Protein AF-A0A8H3AZ10-F1 (afdb_monomer_lite)

pLDDT: mean 76.5, std 19.61, range [36.25, 98.0]

Structure (mmCIF, N/CA/C/O backbone):
data_AF-A0A8H3AZ10-F1
#
_entry.id   AF-A0A8H3AZ10-F1
#
loop_
_atom_site.group_PDB
_atom_site.id
_atom_site.type_symbol
_atom_site.label_atom_id
_atom_site.label_alt_id
_atom_site.label_comp_id
_atom_site.label_asym_id
_atom_site.label_entity_id
_atom_site.label_seq_id
_atom_site.pdbx_PDB_ins_code
_atom_site.Cartn_x
_atom_site.Cartn_y
_atom_site.Cartn_z
_atom_site.occupancy
_atom_site.B_iso_or_equiv
_atom_site.auth_seq_id
_atom_site.auth_comp_id
_atom_site.auth_asym_id
_atom_site.auth_atom_id
_atom_site.pdbx_PDB_model_num
ATOM 1 N N . THR A 1 1 ? -36.756 38.459 10.235 1.00 42.34 1 THR A N 1
ATOM 2 C CA . THR A 1 1 ? -35.813 38.589 9.103 1.00 42.34 1 THR A CA 1
ATOM 3 C C . THR A 1 1 ? -34.440 38.232 9.621 1.00 42.34 1 THR A C 1
ATOM 5 O O . THR A 1 1 ? -33.728 39.084 10.129 1.00 42.34 1 THR A O 1
ATOM 8 N N . GLU A 1 2 ? -34.132 36.938 9.627 1.00 36.25 2 GLU A N 1
ATOM 9 C CA . GLU A 1 2 ? -32.970 36.382 10.326 1.00 36.25 2 GLU A CA 1
ATOM 10 C C . GLU A 1 2 ? -31.919 35.953 9.296 1.00 36.25 2 GLU A C 1
ATOM 12 O O . GLU A 1 2 ? -32.150 35.073 8.466 1.00 36.25 2 GLU A O 1
ATOM 17 N N . THR A 1 3 ? -30.781 36.640 9.301 1.00 44.66 3 THR A N 1
ATOM 18 C CA . THR A 1 3 ? -29.606 36.357 8.475 1.00 44.66 3 THR A CA 1
ATOM 19 C C . THR A 1 3 ? -28.894 35.111 8.994 1.00 44.66 3 THR A C 1
ATOM 21 O O . THR A 1 3 ? -28.122 35.172 9.948 1.00 44.66 3 THR A O 1
ATOM 24 N N . ARG A 1 4 ? -29.143 33.970 8.348 1.00 40.53 4 ARG A N 1
ATOM 25 C CA . ARG A 1 4 ? -28.429 32.712 8.588 1.00 40.53 4 ARG A CA 1
ATOM 26 C C . ARG A 1 4 ? -27.096 32.728 7.837 1.00 40.53 4 ARG A C 1
ATOM 28 O O . ARG A 1 4 ? -27.067 32.700 6.610 1.00 40.53 4 ARG A O 1
ATOM 35 N N . ALA A 1 5 ? -26.001 32.778 8.591 1.00 45.16 5 ALA A N 1
ATOM 36 C CA . ALA A 1 5 ? -24.641 32.661 8.081 1.00 45.16 5 ALA A CA 1
ATOM 37 C C . ALA A 1 5 ? -24.447 31.324 7.340 1.00 45.16 5 ALA A C 1
ATOM 39 O O . ALA A 1 5 ? -24.684 30.247 7.892 1.00 45.16 5 ALA A O 1
ATOM 40 N N . LEU A 1 6 ? -24.021 31.406 6.079 1.00 40.34 6 LEU A N 1
ATOM 41 C CA . LEU A 1 6 ? -23.651 30.262 5.255 1.00 40.34 6 LEU A CA 1
ATOM 42 C C . LEU A 1 6 ? -22.187 29.912 5.560 1.00 40.34 6 LEU A C 1
ATOM 44 O O . LEU A 1 6 ? -21.268 30.601 5.122 1.00 40.34 6 LEU A O 1
ATOM 48 N N . VAL A 1 7 ? -21.961 28.859 6.342 1.00 45.78 7 VAL A N 1
ATOM 49 C CA . VAL A 1 7 ? -20.630 28.255 6.482 1.00 45.78 7 VAL A CA 1
ATOM 50 C C . VAL A 1 7 ? -20.328 27.515 5.175 1.00 45.78 7 VAL A C 1
ATOM 52 O O . VAL A 1 7 ? -21.107 26.632 4.808 1.00 45.78 7 VAL A O 1
ATOM 55 N N . PRO A 1 8 ? -19.241 27.825 4.445 1.00 45.59 8 PRO A N 1
ATOM 56 C CA . PRO A 1 8 ? -18.894 27.048 3.269 1.00 45.59 8 PRO A CA 1
ATOM 57 C C . PRO A 1 8 ? -18.405 25.665 3.715 1.00 45.59 8 PRO A C 1
ATOM 59 O O . PRO A 1 8 ? -17.349 25.521 4.333 1.00 45.59 8 PRO A O 1
ATOM 62 N N . LEU A 1 9 ? -19.197 24.639 3.392 1.00 41.41 9 LEU A N 1
ATOM 63 C CA . LEU A 1 9 ? -18.786 23.239 3.400 1.00 41.41 9 LEU A CA 1
ATOM 64 C C . LEU A 1 9 ? -17.550 23.109 2.505 1.00 41.41 9 LEU A C 1
ATOM 66 O O . LEU A 1 9 ? -17.645 23.128 1.279 1.00 41.41 9 LEU A O 1
ATOM 70 N N . ARG A 1 10 ? -16.370 23.001 3.124 1.00 44.94 10 ARG A N 1
ATOM 71 C CA . ARG A 1 10 ? -15.149 22.589 2.430 1.00 44.94 10 ARG A CA 1
ATOM 72 C C . ARG A 1 10 ? -15.406 21.206 1.835 1.00 44.94 10 ARG A C 1
ATOM 74 O O . ARG A 1 10 ? -15.486 20.213 2.553 1.00 44.94 10 ARG A O 1
ATOM 81 N N . SER A 1 11 ? -15.566 21.182 0.517 1.00 43.78 11 SER A N 1
ATOM 82 C CA . SER A 1 11 ? -15.686 19.982 -0.296 1.00 43.78 11 SER A CA 1
ATOM 83 C C . SER A 1 11 ? -14.479 19.071 -0.048 1.00 43.78 11 SER A C 1
ATOM 85 O O . SER A 1 11 ? -13.370 19.342 -0.500 1.00 43.78 11 SER A O 1
ATOM 87 N N . ARG A 1 12 ? -14.695 17.975 0.688 1.00 50.81 12 ARG A N 1
ATOM 88 C CA . ARG A 1 12 ? -13.736 16.870 0.888 1.00 50.81 12 ARG A CA 1
ATOM 89 C C . ARG A 1 12 ? -13.652 15.955 -0.351 1.00 50.81 12 ARG A C 1
ATOM 91 O O . ARG A 1 12 ? -13.148 14.844 -0.272 1.00 50.81 12 ARG A O 1
ATOM 98 N N . ALA A 1 13 ? -14.133 16.414 -1.505 1.00 39.94 13 ALA A N 1
ATOM 99 C CA . ALA A 1 13 ? -14.093 15.671 -2.763 1.00 39.94 13 ALA A CA 1
ATOM 100 C C . ALA A 1 13 ? -12.932 16.089 -3.687 1.00 39.94 13 ALA A C 1
ATOM 102 O O . ALA A 1 13 ? -12.857 15.608 -4.808 1.00 39.94 13 ALA A O 1
ATOM 103 N N . GLN A 1 14 ? -12.016 16.956 -3.235 1.00 40.53 14 GLN A N 1
ATOM 104 C CA . GLN A 1 14 ? -10.967 17.526 -4.095 1.00 40.53 14 GLN A CA 1
ATOM 105 C C . GLN A 1 14 ? -9.536 17.199 -3.647 1.00 40.53 14 GLN A C 1
ATOM 107 O O . GLN A 1 14 ? -8.618 17.977 -3.889 1.00 40.53 14 GLN A O 1
ATOM 112 N N . GLN A 1 15 ? -9.334 16.082 -2.943 1.00 44.03 15 GLN A N 1
ATOM 113 C CA . GLN A 1 15 ? -8.032 15.784 -2.331 1.00 44.03 15 GLN A CA 1
ATOM 114 C C . GLN A 1 15 ? -7.421 14.436 -2.714 1.00 44.03 15 GLN A C 1
ATOM 116 O O . GLN A 1 15 ? -6.409 14.055 -2.138 1.00 44.03 15 GLN A O 1
ATOM 121 N N . PHE A 1 16 ? -7.973 13.732 -3.705 1.00 42.62 16 PHE A N 1
ATOM 122 C CA . PHE A 1 16 ? -7.386 12.469 -4.165 1.00 42.62 16 PHE A CA 1
ATOM 123 C C . PHE A 1 16 ? -7.306 12.345 -5.687 1.00 42.62 16 PHE A C 1
ATOM 125 O O . PHE A 1 16 ? -7.527 11.283 -6.259 1.00 42.62 16 PHE A O 1
ATOM 132 N N . GLU A 1 17 ? -6.945 13.446 -6.336 1.00 40.94 17 GLU A N 1
ATOM 133 C CA . GLU A 1 17 ? -6.473 13.441 -7.721 1.00 40.94 17 GLU A CA 1
ATOM 134 C C . GLU A 1 17 ? -5.080 14.073 -7.795 1.00 40.94 17 GLU A C 1
ATOM 136 O O . GLU A 1 17 ? -4.766 14.895 -8.645 1.00 40.94 17 GLU A O 1
ATOM 141 N N . ALA A 1 18 ? -4.213 13.694 -6.858 1.00 50.09 18 ALA A N 1
ATOM 142 C CA . ALA A 1 18 ? -2.788 13.773 -7.114 1.00 50.09 18 ALA A CA 1
ATOM 143 C C . ALA A 1 18 ? -2.427 12.498 -7.877 1.00 50.09 18 ALA A C 1
ATOM 145 O O . ALA A 1 18 ? -2.051 11.488 -7.280 1.00 50.09 18 ALA A O 1
ATOM 146 N N . GLN A 1 19 ? -2.590 12.519 -9.204 1.00 50.06 19 GLN A N 1
ATOM 147 C CA . GLN A 1 19 ? -1.777 11.627 -10.021 1.00 50.06 19 GLN A CA 1
ATOM 148 C C . GLN A 1 19 ? -0.321 11.867 -9.600 1.00 50.06 19 GLN A C 1
ATOM 150 O O . GLN A 1 19 ? 0.077 13.031 -9.484 1.00 50.06 19 GLN A O 1
ATOM 155 N N . PRO A 1 20 ? 0.488 10.833 -9.317 1.00 47.84 20 PRO A N 1
ATOM 156 C CA . PRO A 1 20 ? 1.914 11.058 -9.251 1.00 47.84 20 PRO A CA 1
ATOM 157 C C . PRO A 1 20 ? 2.332 11.456 -10.666 1.00 47.84 20 PRO A C 1
ATOM 159 O O . PRO A 1 20 ? 2.428 10.617 -11.560 1.00 47.84 20 PRO A O 1
ATOM 162 N N . SER A 1 21 ? 2.495 12.760 -10.886 1.00 42.59 21 SER A N 1
ATOM 163 C CA . SER A 1 21 ? 3.065 13.309 -12.105 1.00 42.59 21 SER A CA 1
ATOM 164 C C . SER A 1 21 ? 4.513 12.842 -12.181 1.00 42.59 21 SER A C 1
ATOM 166 O O . SER A 1 21 ? 5.433 13.564 -11.810 1.00 42.59 21 SER A O 1
ATOM 168 N N . PHE A 1 22 ? 4.730 11.627 -12.678 1.00 49.06 22 PHE A N 1
ATOM 169 C CA . PHE A 1 22 ? 6.027 11.171 -13.157 1.00 49.06 22 PHE A CA 1
ATOM 170 C C . PHE A 1 22 ? 6.287 11.801 -14.525 1.00 49.06 22 PHE A C 1
ATOM 172 O O . PHE A 1 22 ? 6.600 11.122 -15.498 1.00 49.06 22 PHE A O 1
ATOM 179 N N . HIS A 1 23 ? 6.173 13.127 -14.615 1.00 43.25 23 HIS A N 1
ATOM 180 C CA . HIS A 1 23 ? 6.927 13.829 -15.631 1.00 43.25 23 HIS A CA 1
ATOM 181 C C . HIS A 1 23 ? 8.368 13.817 -15.129 1.00 43.25 23 HIS A C 1
ATOM 183 O O . HIS A 1 23 ? 8.832 14.749 -14.478 1.00 43.25 23 HIS A O 1
ATOM 189 N N . ALA A 1 24 ? 9.055 12.699 -15.361 1.00 47.12 24 ALA A N 1
ATOM 190 C CA . ALA A 1 24 ? 10.499 12.693 -15.371 1.00 47.12 24 ALA A CA 1
ATOM 191 C C . ALA A 1 24 ? 10.905 13.540 -16.579 1.00 47.12 24 ALA A C 1
ATOM 193 O O . ALA A 1 24 ? 11.208 13.021 -17.649 1.00 47.12 24 ALA A O 1
ATOM 194 N N . THR A 1 25 ? 10.866 14.865 -16.428 1.00 50.59 25 THR A N 1
ATOM 195 C CA . THR A 1 25 ? 11.753 15.725 -17.196 1.00 50.59 25 THR A CA 1
ATOM 196 C C . THR A 1 25 ? 13.137 15.132 -16.968 1.00 50.59 25 THR A C 1
ATOM 198 O O . THR A 1 25 ? 13.555 15.049 -15.807 1.00 50.59 25 THR A O 1
ATOM 201 N N . PRO A 1 26 ? 13.856 14.669 -18.003 1.00 48.28 26 PRO A N 1
ATOM 202 C CA . PRO A 1 26 ? 15.256 14.351 -17.830 1.00 48.28 26 PRO A CA 1
ATOM 203 C C . PRO A 1 26 ? 15.950 15.677 -17.520 1.00 48.28 26 PRO A C 1
ATOM 205 O O . PRO A 1 26 ? 16.354 16.419 -18.413 1.00 48.28 26 PRO A O 1
ATOM 208 N N . GLN A 1 27 ? 16.037 16.023 -16.237 1.00 45.00 27 GLN A N 1
ATOM 209 C CA . GLN A 1 27 ? 16.953 17.040 -15.771 1.00 45.00 27 GLN A CA 1
ATOM 210 C C . GLN A 1 27 ? 18.328 16.405 -15.936 1.00 45.00 27 GLN A C 1
ATOM 212 O O . GLN A 1 27 ? 18.799 15.648 -15.088 1.00 45.00 27 GLN A O 1
ATOM 217 N N . ALA A 1 28 ? 18.929 16.631 -17.105 1.00 52.38 28 ALA A N 1
ATOM 218 C CA . ALA A 1 28 ? 20.332 16.338 -17.310 1.00 52.38 28 ALA A CA 1
ATOM 219 C C . ALA A 1 28 ? 21.094 17.006 -16.154 1.00 52.38 28 ALA A C 1
ATOM 221 O O . ALA A 1 28 ? 20.852 18.190 -15.892 1.00 52.38 28 ALA A O 1
ATOM 222 N N . PRO A 1 29 ? 21.961 16.286 -15.422 1.00 49.31 29 PRO A N 1
ATOM 223 C CA . PRO A 1 29 ? 22.786 16.919 -14.413 1.00 49.31 29 PRO A CA 1
ATOM 224 C C . PRO A 1 29 ? 23.673 17.950 -15.115 1.00 49.31 29 PRO A C 1
ATOM 226 O O . PRO A 1 29 ? 24.660 17.615 -15.770 1.00 49.31 29 PRO A O 1
ATOM 229 N N . SER A 1 30 ? 23.310 19.224 -14.986 1.00 58.50 30 SER A N 1
ATOM 230 C CA . SER A 1 30 ? 24.202 20.345 -15.248 1.00 58.50 30 SER A CA 1
ATOM 231 C C . SER A 1 30 ? 25.324 20.279 -14.221 1.00 58.50 30 SER A C 1
ATOM 233 O O . SER A 1 30 ? 25.188 20.855 -13.148 1.00 58.50 30 SER A O 1
ATOM 235 N N . SER A 1 31 ? 26.373 19.505 -14.509 1.00 56.44 31 SER A N 1
ATOM 236 C CA . SER A 1 31 ? 27.768 19.681 -14.065 1.00 56.44 31 SER A CA 1
ATOM 237 C C . SER A 1 31 ? 28.578 18.412 -14.344 1.00 56.44 31 SER A C 1
ATOM 239 O O . SER A 1 31 ? 28.954 17.670 -13.444 1.00 56.44 31 SER A O 1
ATOM 241 N N . PHE A 1 32 ? 28.902 18.188 -15.614 1.00 49.59 32 PHE A N 1
ATOM 242 C CA . PHE A 1 32 ? 30.210 17.641 -15.964 1.00 49.59 32 PHE A CA 1
ATOM 243 C C . PHE A 1 32 ? 30.743 18.491 -17.110 1.00 49.59 32 PHE A C 1
ATOM 245 O O . PHE A 1 32 ? 30.621 18.158 -18.287 1.00 49.59 32 PHE A O 1
ATOM 252 N N . GLN A 1 33 ? 31.250 19.673 -16.761 1.00 56.12 33 GLN A N 1
ATOM 253 C CA . GLN A 1 33 ? 32.033 20.460 -17.696 1.00 56.12 33 GLN A CA 1
ATOM 254 C C . GLN A 1 33 ? 33.404 19.788 -17.766 1.00 56.12 33 GLN A C 1
ATOM 256 O O . GLN A 1 33 ? 34.326 20.142 -17.035 1.00 56.12 33 GLN A O 1
ATOM 261 N N . SER A 1 34 ? 33.514 18.756 -18.607 1.00 53.94 34 SER A N 1
ATOM 262 C CA . SER A 1 34 ? 34.820 18.309 -19.078 1.00 53.94 34 SER A CA 1
ATOM 263 C C . SER A 1 34 ? 35.541 19.552 -19.600 1.00 53.94 34 SER A C 1
ATOM 265 O O . SER A 1 34 ? 34.937 20.275 -20.403 1.00 53.94 34 SER A O 1
ATOM 267 N N . PRO A 1 35 ? 36.782 19.849 -19.175 1.00 57.44 35 PRO A N 1
ATOM 268 C CA . PRO A 1 35 ? 37.569 20.841 -19.884 1.00 57.44 35 PRO A CA 1
ATOM 269 C C . PRO A 1 35 ? 37.584 20.393 -21.343 1.00 57.44 35 PRO A C 1
ATOM 271 O O . PRO A 1 35 ? 37.964 19.258 -21.643 1.00 57.44 35 PRO A O 1
ATOM 274 N N . ALA A 1 36 ? 37.062 21.239 -22.232 1.00 63.47 36 ALA A N 1
ATOM 275 C CA . ALA A 1 36 ? 37.159 20.981 -23.654 1.00 63.47 36 ALA A CA 1
ATOM 276 C C . ALA A 1 36 ? 38.640 20.698 -23.937 1.00 63.47 36 ALA A C 1
ATOM 278 O O . ALA A 1 36 ? 39.482 21.484 -23.482 1.00 63.47 36 ALA A O 1
ATOM 279 N N . PRO A 1 37 ? 38.998 19.588 -24.611 1.00 60.91 37 PRO A N 1
ATOM 280 C CA . PRO A 1 37 ? 40.358 19.462 -25.093 1.00 60.91 37 PRO A CA 1
ATOM 281 C C . PRO A 1 37 ? 40.619 20.731 -25.899 1.00 60.91 37 PRO A C 1
ATOM 283 O O . PRO A 1 37 ? 39.796 21.102 -26.744 1.00 60.91 37 PRO A O 1
ATOM 286 N N . ALA A 1 38 ? 41.702 21.444 -25.573 1.00 67.25 38 ALA A N 1
ATOM 287 C CA . ALA A 1 38 ? 42.153 22.553 -26.400 1.00 67.25 38 ALA A CA 1
ATOM 288 C C . ALA A 1 38 ? 42.085 22.072 -27.853 1.00 67.25 38 ALA A C 1
ATOM 290 O O . ALA A 1 38 ? 42.471 20.920 -28.093 1.00 67.25 38 ALA A O 1
ATOM 291 N N . PRO A 1 39 ? 41.539 22.868 -28.792 1.00 62.62 39 PRO A N 1
ATOM 292 C CA . PRO A 1 39 ? 41.479 22.444 -30.177 1.00 62.62 39 PRO A CA 1
ATOM 293 C C . PRO A 1 39 ? 42.891 22.018 -30.540 1.00 62.62 39 PRO A C 1
ATOM 295 O O . PRO A 1 39 ? 43.817 22.830 -30.485 1.00 62.62 39 PRO A O 1
ATOM 298 N N . PHE A 1 40 ? 43.071 20.724 -30.803 1.00 58.59 40 PHE A N 1
ATOM 299 C CA . PHE A 1 40 ? 44.325 20.228 -31.319 1.00 58.59 40 PHE A CA 1
ATOM 300 C C . PHE A 1 40 ? 44.398 20.812 -32.721 1.00 58.59 40 PHE A C 1
ATOM 302 O O . PHE A 1 40 ? 43.867 20.262 -33.685 1.00 58.59 40 PHE A O 1
ATOM 309 N N . GLN A 1 41 ? 44.956 22.016 -32.801 1.00 61.88 41 GLN A N 1
ATOM 310 C CA . GLN A 1 41 ? 45.407 22.599 -34.038 1.00 61.88 41 GLN A CA 1
ATOM 311 C C . GLN A 1 41 ? 46.586 21.729 -34.435 1.00 61.88 41 GLN A C 1
ATOM 313 O O . GLN A 1 41 ? 47.728 21.980 -34.059 1.00 61.88 41 GLN A O 1
ATOM 318 N N . SER A 1 42 ? 46.276 20.639 -35.137 1.00 58.69 42 SER A N 1
ATOM 319 C CA . SER A 1 42 ? 47.251 19.954 -35.967 1.00 58.69 42 SER A CA 1
ATOM 320 C C . SER A 1 42 ? 48.006 21.061 -36.701 1.00 58.69 42 SER A C 1
ATOM 322 O O . SER A 1 42 ? 47.331 21.903 -37.307 1.00 58.69 42 SER A O 1
ATOM 324 N N . PRO A 1 43 ? 49.345 21.140 -36.619 1.00 59.28 43 PRO A N 1
ATOM 325 C CA . PRO A 1 43 ? 50.084 22.072 -37.446 1.00 59.28 43 PRO A CA 1
ATOM 326 C C . PRO A 1 43 ? 49.669 21.750 -38.871 1.00 59.28 43 PRO A C 1
ATOM 328 O O . PRO A 1 43 ? 49.971 20.666 -39.363 1.00 59.28 43 PRO A O 1
ATOM 331 N N . VAL A 1 44 ? 48.882 22.630 -39.488 1.00 60.88 44 VAL A N 1
ATOM 332 C CA . VAL A 1 44 ? 48.592 22.530 -40.909 1.00 60.88 44 VAL A CA 1
ATOM 333 C C . VAL A 1 44 ? 49.971 22.663 -41.536 1.00 60.88 44 VAL A C 1
ATOM 335 O O . VAL A 1 44 ? 50.579 23.728 -41.384 1.00 60.88 44 VAL A O 1
ATOM 338 N N . PRO A 1 45 ? 50.540 21.615 -42.157 1.00 59.69 45 PRO A N 1
ATOM 339 C CA . PRO A 1 45 ? 51.725 21.832 -42.950 1.00 59.69 45 PRO A CA 1
ATOM 340 C C . PRO A 1 45 ? 51.262 22.821 -44.010 1.00 59.69 45 PRO A C 1
ATOM 342 O O . PRO A 1 45 ? 50.345 22.516 -44.775 1.00 59.69 45 PRO A O 1
ATOM 345 N N . GLN A 1 46 ? 51.838 24.021 -44.035 1.00 58.66 46 GLN A N 1
ATOM 346 C CA . GLN A 1 46 ? 51.759 24.879 -45.210 1.00 58.66 46 GLN A CA 1
ATOM 347 C C . GLN A 1 46 ? 52.594 24.210 -46.310 1.00 58.66 46 GLN A C 1
ATOM 349 O O . GLN A 1 46 ? 53.676 24.659 -46.670 1.00 58.66 46 GLN A O 1
ATOM 354 N N . GLY A 1 47 ? 52.118 23.052 -46.765 1.00 62.50 47 GLY A N 1
ATOM 355 C CA . GLY A 1 47 ? 52.470 22.476 -48.043 1.00 62.50 47 GLY A CA 1
ATOM 356 C C . GLY A 1 47 ? 51.808 23.310 -49.138 1.00 62.50 47 GLY A C 1
ATOM 357 O O . GLY A 1 47 ? 50.851 24.042 -48.860 1.00 62.50 47 GLY A O 1
ATOM 358 N N . PRO A 1 48 ? 52.336 23.258 -50.368 1.00 52.31 48 PRO A N 1
ATOM 359 C CA . PRO A 1 48 ? 51.817 24.048 -51.472 1.00 52.31 48 PRO A CA 1
ATOM 360 C C . PRO A 1 48 ? 50.301 23.867 -51.586 1.00 52.31 48 PRO A C 1
ATOM 362 O O . PRO A 1 48 ? 49.791 22.756 -51.493 1.00 52.31 48 PRO A O 1
ATOM 365 N N . ASN A 1 49 ? 49.596 24.984 -51.752 1.00 53.38 49 ASN A N 1
ATOM 366 C CA . ASN A 1 49 ? 48.161 25.045 -51.982 1.00 53.38 49 ASN A CA 1
ATOM 367 C C . ASN A 1 49 ? 47.830 24.217 -53.234 1.00 53.38 49 ASN A C 1
ATOM 369 O O . ASN A 1 49 ? 47.978 24.708 -54.353 1.00 53.38 49 ASN A O 1
ATOM 373 N N . TYR A 1 50 ? 47.430 22.956 -53.059 1.00 51.09 50 TYR A N 1
ATOM 374 C CA . TYR A 1 50 ? 46.836 22.156 -54.125 1.00 51.09 50 TYR A CA 1
ATOM 375 C C . TYR A 1 50 ? 45.437 22.725 -54.358 1.00 51.09 50 TYR A C 1
ATOM 377 O O . TYR A 1 50 ? 44.433 22.275 -53.809 1.00 51.09 50 TYR A O 1
ATOM 385 N N . SER A 1 51 ? 45.407 23.799 -55.144 1.00 51.56 51 SER A N 1
ATOM 386 C CA . SER A 1 51 ? 44.253 24.195 -55.929 1.00 51.56 51 SER A CA 1
ATOM 387 C C . SER A 1 51 ? 43.618 22.948 -56.528 1.00 51.56 51 SER A C 1
ATOM 389 O O . SER A 1 51 ? 44.337 22.050 -56.956 1.00 51.56 51 SER A O 1
ATOM 391 N N . ALA A 1 52 ? 42.287 22.916 -56.530 1.00 56.06 52 ALA A N 1
ATOM 392 C CA . ALA A 1 52 ? 41.462 21.911 -57.174 1.00 56.06 52 ALA A CA 1
ATOM 393 C C . ALA A 1 52 ? 42.089 21.407 -58.485 1.00 56.06 52 ALA A C 1
ATOM 395 O O . ALA A 1 52 ? 41.918 22.008 -59.544 1.00 56.06 52 ALA A O 1
ATOM 396 N N . PHE A 1 53 ? 42.802 20.287 -58.407 1.00 47.22 53 PHE A N 1
ATOM 397 C CA . PHE A 1 53 ? 42.974 19.425 -59.552 1.00 47.22 53 PHE A CA 1
ATOM 398 C C . PHE A 1 53 ? 41.664 18.661 -59.625 1.00 47.22 53 PHE A C 1
ATOM 400 O O . PHE A 1 53 ? 41.424 17.717 -58.876 1.00 47.22 53 PHE A O 1
ATOM 407 N N . THR A 1 54 ? 40.764 19.142 -60.476 1.00 55.88 54 THR A N 1
ATOM 408 C CA . THR A 1 54 ? 39.770 18.271 -61.093 1.00 55.88 54 THR A CA 1
ATOM 409 C C . THR A 1 54 ? 40.581 17.301 -61.944 1.00 55.88 54 THR A C 1
ATOM 411 O O . THR A 1 54 ? 40.874 17.562 -63.109 1.00 55.88 54 THR A O 1
ATOM 414 N N . GLU A 1 55 ? 41.094 16.260 -61.292 1.00 53.91 55 GLU A N 1
ATOM 415 C CA . GLU A 1 55 ? 41.708 15.126 -61.959 1.00 53.91 55 GLU A CA 1
ATOM 416 C C . GLU A 1 55 ? 40.636 14.563 -62.905 1.00 53.91 55 GLU A C 1
ATOM 418 O O . GLU A 1 55 ? 39.460 14.511 -62.515 1.00 53.91 55 GLU A O 1
ATOM 423 N N . PRO A 1 56 ? 40.968 14.244 -64.169 1.00 50.91 56 PRO A N 1
ATOM 424 C CA . PRO A 1 56 ? 40.031 13.522 -65.016 1.00 50.91 56 PRO A CA 1
ATOM 425 C C . PRO A 1 56 ? 39.555 12.291 -64.241 1.00 50.91 56 PRO A C 1
ATOM 427 O O . PRO A 1 56 ? 40.344 11.686 -63.521 1.00 50.91 56 PRO A O 1
ATOM 430 N N . GLU A 1 57 ? 38.266 11.969 -64.348 1.00 59.22 57 GLU A N 1
ATOM 431 C CA . GLU A 1 57 ? 37.640 10.788 -63.750 1.00 59.22 57 GLU A CA 1
ATOM 432 C C . GLU A 1 57 ? 38.280 9.526 -64.359 1.00 59.22 57 GLU A C 1
ATOM 434 O O . GLU A 1 57 ? 37.733 8.886 -65.254 1.00 59.22 57 GLU A O 1
ATOM 439 N N . GLU A 1 58 ? 39.512 9.215 -63.947 1.00 61.53 58 GLU A N 1
ATOM 440 C CA . GLU A 1 58 ? 40.134 7.929 -64.194 1.00 61.53 58 GLU A CA 1
ATOM 441 C C . GLU A 1 58 ? 39.319 6.902 -63.406 1.00 61.53 58 GLU A C 1
ATOM 443 O O . GLU A 1 58 ? 38.990 7.146 -62.238 1.00 61.53 58 GLU A O 1
ATOM 448 N N . PRO A 1 59 ? 38.933 5.774 -64.029 1.00 64.44 59 PRO A N 1
ATOM 449 C CA . PRO A 1 59 ? 38.136 4.770 -63.346 1.00 64.44 59 PRO A CA 1
ATOM 450 C C . PRO A 1 59 ? 38.887 4.346 -62.084 1.00 64.44 59 PRO A C 1
ATOM 452 O O . PRO A 1 59 ? 40.022 3.873 -62.176 1.00 64.44 59 PRO A O 1
ATOM 455 N N . GLU A 1 60 ? 38.271 4.552 -60.912 1.00 63.38 60 GLU A N 1
ATOM 456 C CA . GLU A 1 60 ? 38.884 4.180 -59.637 1.00 63.38 60 GLU A CA 1
ATOM 457 C C . GLU A 1 60 ? 39.424 2.744 -59.740 1.00 63.38 60 GLU A C 1
ATOM 459 O O . GLU A 1 60 ? 38.710 1.860 -60.233 1.00 63.38 60 GLU A O 1
ATOM 464 N N . PRO A 1 61 ? 40.664 2.479 -59.285 1.00 78.62 61 PRO A N 1
ATOM 465 C CA . PRO A 1 61 ? 41.239 1.147 -59.383 1.00 78.62 61 PRO A CA 1
ATOM 466 C C . PRO A 1 61 ? 40.301 0.147 -58.704 1.00 78.62 61 PRO A C 1
ATOM 468 O O . PRO A 1 61 ? 39.864 0.369 -57.572 1.00 78.62 61 PRO A O 1
ATOM 471 N N . GLU A 1 62 ? 39.982 -0.957 -59.389 1.00 77.44 62 GLU A N 1
ATOM 472 C CA . GLU A 1 62 ? 38.903 -1.880 -58.996 1.00 77.44 62 GLU A CA 1
ATOM 473 C C . GLU A 1 62 ? 39.007 -2.362 -57.539 1.00 77.44 62 GLU A C 1
ATOM 475 O O . GLU A 1 62 ? 37.993 -2.572 -56.874 1.00 77.44 62 GLU A O 1
ATOM 480 N N . VAL A 1 63 ? 40.229 -2.465 -57.012 1.00 82.69 63 VAL A N 1
ATOM 481 C CA . VAL A 1 63 ? 40.521 -2.830 -55.618 1.00 82.69 63 VAL A CA 1
ATOM 482 C C . VAL A 1 63 ? 39.987 -1.795 -54.620 1.00 82.69 63 VAL A C 1
ATOM 484 O O . VAL A 1 63 ? 39.436 -2.160 -53.582 1.00 82.69 63 VAL A O 1
ATOM 487 N N . VAL A 1 64 ? 40.118 -0.501 -54.921 1.00 82.69 64 VAL A N 1
ATOM 488 C CA . VAL A 1 64 ? 39.613 0.586 -54.067 1.00 82.69 64 VAL A CA 1
ATOM 489 C C . VAL A 1 64 ? 38.090 0.633 -54.116 1.00 82.69 64 VAL A C 1
ATOM 491 O O . VAL A 1 64 ? 37.458 0.806 -53.072 1.00 82.69 64 VAL A O 1
ATOM 494 N N . ARG A 1 65 ? 37.497 0.390 -55.291 1.00 83.19 65 ARG A N 1
ATOM 495 C CA . ARG A 1 65 ? 36.041 0.287 -55.449 1.00 83.19 65 ARG A CA 1
ATOM 496 C C . ARG A 1 65 ? 35.466 -0.855 -54.606 1.00 83.19 65 ARG A C 1
ATOM 498 O O . ARG A 1 65 ? 34.591 -0.616 -53.778 1.00 83.19 65 ARG A O 1
ATOM 505 N N . GLN A 1 66 ? 36.025 -2.061 -54.730 1.00 87.38 66 GLN A N 1
ATOM 506 C CA . GLN A 1 66 ? 35.625 -3.225 -53.926 1.00 87.38 66 GLN A CA 1
ATOM 507 C C . GLN A 1 66 ? 35.812 -2.974 -52.424 1.00 87.38 66 GLN A C 1
ATOM 509 O O . GLN A 1 66 ? 34.956 -3.326 -51.613 1.00 87.38 66 GLN A O 1
ATOM 514 N N . TRP A 1 67 ? 36.907 -2.321 -52.024 1.00 90.75 67 TRP A N 1
ATOM 515 C CA . TRP A 1 67 ? 37.135 -1.975 -50.622 1.00 90.75 67 TRP A CA 1
ATOM 516 C C . TRP A 1 67 ? 36.080 -1.001 -50.080 1.00 90.75 67 TRP A C 1
ATOM 518 O O . TRP A 1 67 ? 35.564 -1.219 -48.982 1.00 90.75 67 TRP A O 1
ATOM 528 N N . ARG A 1 68 ? 35.712 0.036 -50.845 1.00 89.44 68 ARG A N 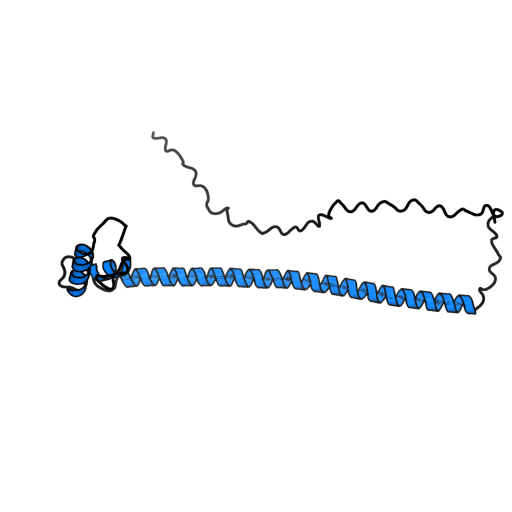1
ATOM 529 C CA . ARG A 1 68 ? 34.645 0.975 -50.465 1.00 89.44 68 ARG A CA 1
ATOM 530 C C . ARG A 1 68 ? 33.292 0.285 -50.364 1.00 89.44 68 ARG A C 1
ATOM 532 O O . ARG A 1 68 ? 32.593 0.507 -49.380 1.00 89.44 68 ARG A O 1
ATOM 539 N N . GLU A 1 69 ? 32.955 -0.571 -51.326 1.00 89.69 69 GLU A N 1
ATOM 540 C CA . GLU A 1 69 ? 31.721 -1.364 -51.312 1.00 89.69 69 GLU A CA 1
ATOM 541 C C . GLU A 1 69 ? 31.655 -2.254 -50.052 1.00 89.69 69 GLU A C 1
ATOM 543 O O . GLU A 1 69 ? 30.683 -2.183 -49.299 1.00 89.69 69 GLU A O 1
ATOM 548 N N . HIS A 1 70 ? 32.726 -2.987 -49.722 1.00 91.25 70 HIS A N 1
ATOM 549 C CA . HIS A 1 70 ? 32.788 -3.818 -48.511 1.00 91.25 70 HIS A CA 1
ATOM 550 C C . HIS A 1 70 ? 32.743 -3.020 -47.197 1.00 91.25 70 HIS A C 1
ATOM 552 O O . HIS A 1 70 ? 32.180 -3.488 -46.203 1.00 91.25 70 HIS A O 1
ATOM 558 N N . GLN A 1 71 ? 33.357 -1.834 -47.139 1.00 94.38 71 GLN A N 1
ATOM 559 C CA . GLN A 1 71 ? 33.270 -0.969 -45.956 1.00 94.38 71 GLN A CA 1
ATOM 560 C C . GLN A 1 71 ? 31.870 -0.376 -45.803 1.00 94.38 71 GLN A C 1
ATOM 562 O O . GLN A 1 71 ? 31.327 -0.390 -44.699 1.00 94.38 71 GLN A O 1
ATOM 567 N N . ALA A 1 72 ? 31.271 0.097 -46.898 1.00 94.06 72 ALA A N 1
ATOM 568 C CA . ALA A 1 72 ? 29.911 0.620 -46.906 1.00 94.06 72 ALA A CA 1
ATOM 569 C C . ALA A 1 72 ? 28.911 -0.445 -46.439 1.00 94.06 72 ALA A C 1
ATOM 571 O O . ALA A 1 72 ? 28.062 -0.157 -45.598 1.00 94.06 72 ALA A O 1
ATOM 572 N N . GLU A 1 73 ? 29.068 -1.690 -46.894 1.00 94.38 73 GLU A N 1
ATOM 573 C CA . GLU A 1 73 ? 28.248 -2.811 -46.442 1.00 94.38 73 GLU A CA 1
ATOM 574 C C . GLU A 1 73 ? 28.407 -3.073 -44.935 1.00 94.38 73 GLU A C 1
ATOM 576 O O . GLU A 1 73 ? 27.415 -3.169 -44.212 1.00 94.38 73 GLU A O 1
ATOM 581 N N . LYS A 1 74 ? 29.642 -3.119 -44.418 1.00 94.81 74 LYS A N 1
ATOM 582 C CA . LYS A 1 74 ? 29.895 -3.307 -42.977 1.00 94.81 74 LYS A CA 1
ATOM 583 C C . LYS A 1 74 ? 29.312 -2.180 -42.125 1.00 94.81 74 LYS A C 1
ATOM 585 O O . LYS A 1 74 ? 28.759 -2.442 -41.054 1.00 94.81 74 LYS A O 1
ATOM 590 N N . VAL A 1 75 ? 29.425 -0.934 -42.586 1.00 94.81 75 VAL A N 1
ATOM 591 C CA . VAL A 1 75 ? 28.822 0.226 -41.915 1.00 94.81 75 VAL A CA 1
ATOM 592 C C . VAL A 1 75 ? 27.300 0.103 -41.930 1.00 94.81 75 VAL A C 1
ATOM 594 O O . VAL A 1 75 ? 26.682 0.224 -40.873 1.00 94.81 75 VAL A O 1
ATOM 597 N N . ALA A 1 76 ? 26.702 -0.236 -43.074 1.00 95.81 76 ALA A N 1
ATOM 598 C CA . ALA A 1 76 ? 25.261 -0.424 -43.202 1.00 95.81 76 ALA A CA 1
ATOM 599 C C . ALA A 1 76 ? 24.734 -1.532 -42.275 1.00 95.81 76 ALA A C 1
ATOM 601 O O . ALA A 1 76 ? 23.739 -1.319 -41.582 1.00 95.81 76 ALA A O 1
ATOM 602 N N . GLN A 1 77 ? 25.427 -2.673 -42.190 1.00 96.25 77 GLN A N 1
ATOM 603 C CA . GLN A 1 77 ? 25.069 -3.768 -41.280 1.00 96.25 77 GLN A CA 1
ATOM 604 C C . GLN A 1 77 ? 25.125 -3.332 -39.808 1.00 96.25 77 GLN A C 1
ATOM 606 O O . GLN A 1 77 ? 24.211 -3.618 -39.033 1.00 96.25 77 GLN A O 1
ATOM 611 N N . ARG A 1 78 ? 26.176 -2.605 -39.407 1.00 96.31 78 ARG A N 1
ATOM 612 C CA . ARG A 1 78 ? 26.314 -2.103 -38.031 1.00 96.31 78 ARG A CA 1
ATOM 613 C C . ARG A 1 78 ? 25.238 -1.071 -37.693 1.00 96.31 78 ARG A C 1
ATOM 615 O O . ARG A 1 78 ? 24.718 -1.061 -36.572 1.00 96.31 78 ARG A O 1
ATOM 622 N N . ASP A 1 79 ? 24.914 -0.200 -38.639 1.00 96.25 79 ASP A N 1
ATOM 623 C CA . ASP A 1 79 ? 23.909 0.837 -38.450 1.00 96.25 79 ASP A CA 1
ATOM 624 C C . ASP A 1 79 ? 22.500 0.228 -38.383 1.00 96.25 79 ASP A C 1
ATOM 626 O O . ASP A 1 79 ? 21.715 0.635 -37.528 1.00 96.25 79 ASP A O 1
ATOM 630 N N . GLU A 1 80 ? 22.202 -0.804 -39.181 1.00 96.06 80 GLU A N 1
ATOM 631 C CA . GLU A 1 80 ? 20.959 -1.585 -39.081 1.00 96.06 80 GLU A CA 1
ATOM 632 C C . GLU A 1 80 ? 20.842 -2.283 -37.720 1.00 96.06 80 GLU A C 1
ATOM 634 O O . GLU A 1 80 ? 19.846 -2.109 -37.021 1.00 96.06 80 GLU A O 1
ATOM 639 N N . ALA A 1 81 ? 21.892 -2.974 -37.267 1.00 96.00 81 ALA A N 1
ATOM 640 C CA . ALA A 1 81 ? 21.903 -3.605 -35.946 1.00 96.00 81 ALA A CA 1
ATOM 641 C C . ALA A 1 81 ? 21.705 -2.581 -34.810 1.00 96.00 81 ALA A C 1
ATOM 643 O O . ALA A 1 81 ? 20.994 -2.835 -33.833 1.00 96.00 81 ALA A O 1
ATOM 644 N N . SER A 1 82 ? 22.298 -1.391 -34.948 1.00 94.81 82 SER A N 1
ATOM 645 C CA . SER A 1 82 ? 22.141 -0.301 -33.981 1.00 94.81 82 SER A CA 1
ATOM 646 C C . SER A 1 82 ? 20.720 0.267 -33.980 1.00 94.81 82 SER A C 1
ATOM 648 O O . SER A 1 82 ? 20.181 0.552 -32.908 1.00 94.81 82 SER A O 1
ATOM 650 N N . ARG A 1 83 ? 20.094 0.413 -35.156 1.00 95.75 83 ARG A N 1
ATOM 651 C CA . ARG A 1 83 ? 18.687 0.821 -35.284 1.00 95.75 83 ARG A CA 1
ATOM 652 C C . ARG A 1 83 ? 17.752 -0.214 -34.666 1.00 95.75 83 ARG A C 1
ATOM 654 O O . ARG A 1 83 ? 16.919 0.163 -33.846 1.00 95.75 83 ARG A O 1
ATOM 661 N N . ALA A 1 84 ? 17.944 -1.494 -34.977 1.00 97.06 84 ALA A N 1
ATOM 662 C CA . ALA A 1 84 ? 17.139 -2.587 -34.439 1.00 97.06 84 ALA A CA 1
ATOM 663 C C . ALA A 1 84 ? 17.200 -2.640 -32.905 1.00 97.06 84 ALA A C 1
ATOM 665 O O . ALA A 1 84 ? 16.164 -2.668 -32.244 1.00 97.06 84 ALA A O 1
ATOM 666 N N . LYS A 1 85 ? 18.400 -2.542 -32.317 1.00 97.50 85 LYS A N 1
ATOM 667 C CA . LYS A 1 85 ? 18.571 -2.531 -30.854 1.00 97.50 85 LYS A CA 1
ATOM 668 C C . LYS A 1 85 ? 17.891 -1.330 -30.190 1.00 97.50 85 LYS A C 1
ATOM 670 O O . LYS A 1 85 ? 17.314 -1.459 -29.109 1.00 97.50 85 LYS A O 1
ATOM 675 N N . ARG A 1 86 ? 17.958 -0.149 -30.817 1.00 96.69 86 ARG A N 1
ATOM 676 C CA . ARG A 1 86 ? 17.245 1.045 -30.331 1.00 96.69 86 ARG A CA 1
ATOM 677 C C . ARG A 1 86 ? 15.731 0.844 -30.381 1.00 96.69 86 ARG A C 1
ATOM 679 O O . ARG A 1 86 ? 15.076 1.117 -29.383 1.00 96.69 86 ARG A O 1
ATOM 686 N N . ALA A 1 87 ? 15.200 0.324 -31.486 1.00 97.25 87 ALA A N 1
ATOM 687 C CA . ALA A 1 87 ? 13.775 0.030 -31.623 1.00 97.25 87 ALA A CA 1
ATOM 688 C C . ALA A 1 87 ? 13.295 -0.999 -30.585 1.00 97.25 87 ALA A C 1
ATOM 690 O O . ALA A 1 87 ? 12.281 -0.775 -29.933 1.00 97.25 87 ALA A O 1
ATOM 691 N N . GLU A 1 88 ? 14.058 -2.071 -30.350 1.00 97.06 88 GLU A N 1
ATOM 692 C CA . GLU A 1 88 ? 13.755 -3.063 -29.308 1.00 97.06 88 GLU A CA 1
ATOM 693 C C . GLU A 1 88 ? 13.728 -2.432 -27.909 1.00 97.06 88 GLU A C 1
ATOM 695 O O . GLU A 1 88 ? 12.864 -2.749 -27.093 1.00 97.06 88 GLU A O 1
ATOM 700 N N . THR A 1 89 ? 14.661 -1.519 -27.630 1.00 97.38 89 THR A N 1
ATOM 701 C CA . THR A 1 89 ? 14.742 -0.838 -26.331 1.00 97.38 89 THR A CA 1
ATOM 702 C C . THR A 1 89 ? 13.533 0.069 -26.113 1.00 97.38 89 THR A C 1
ATOM 704 O O . THR A 1 89 ? 12.967 0.067 -25.024 1.00 97.38 89 THR A O 1
ATOM 707 N N . ILE A 1 90 ? 13.114 0.803 -27.148 1.00 97.31 90 ILE A N 1
ATOM 708 C CA . ILE A 1 90 ? 11.920 1.657 -27.107 1.00 97.31 90 ILE A CA 1
ATOM 709 C C . ILE A 1 90 ? 10.669 0.800 -26.900 1.00 97.31 90 ILE A C 1
ATOM 711 O O . ILE A 1 90 ? 9.937 1.031 -25.945 1.00 97.31 90 ILE A O 1
ATOM 715 N N . ALA A 1 91 ? 10.486 -0.253 -27.701 1.00 97.88 91 ALA A N 1
ATOM 716 C CA . ALA A 1 91 ? 9.333 -1.145 -27.582 1.00 97.88 91 ALA A CA 1
ATOM 717 C C . ALA A 1 91 ? 9.269 -1.843 -26.211 1.00 97.88 91 ALA A C 1
ATOM 719 O O . ALA A 1 91 ? 8.192 -2.039 -25.645 1.00 97.88 91 ALA A O 1
ATOM 720 N N . ARG A 1 92 ? 10.424 -2.216 -25.642 1.00 97.44 92 ARG A N 1
ATOM 721 C CA . ARG A 1 92 ? 10.492 -2.764 -24.282 1.00 97.44 92 ARG A CA 1
ATOM 722 C C . ARG A 1 92 ? 10.079 -1.726 -23.244 1.00 97.44 92 ARG A C 1
ATOM 724 O O . ARG A 1 92 ? 9.289 -2.061 -22.369 1.00 97.44 92 ARG A O 1
ATOM 731 N N . ALA A 1 93 ? 10.588 -0.501 -23.347 1.00 97.31 93 ALA A N 1
ATOM 732 C CA . ALA A 1 93 ? 10.254 0.573 -22.419 1.00 97.31 93 ALA A CA 1
ATOM 733 C C . ALA A 1 93 ? 8.756 0.916 -22.462 1.00 97.31 93 ALA A C 1
ATOM 735 O O . ALA A 1 93 ? 8.134 1.039 -21.413 1.00 97.31 93 ALA A O 1
ATOM 736 N N . GLU A 1 94 ? 8.157 0.993 -23.653 1.00 96.94 94 GLU A N 1
ATOM 737 C CA . GLU A 1 94 ? 6.712 1.200 -23.827 1.00 96.94 94 GLU A CA 1
ATOM 738 C C . GLU A 1 94 ? 5.907 0.091 -23.139 1.00 96.94 94 GLU A C 1
ATOM 740 O O . GLU A 1 94 ? 5.046 0.365 -22.305 1.00 96.94 94 GLU A O 1
ATOM 745 N N . LYS A 1 95 ? 6.269 -1.173 -23.385 1.00 97.88 95 LYS A N 1
ATOM 746 C CA . LYS A 1 95 ? 5.614 -2.318 -22.741 1.00 97.88 95 LYS A CA 1
ATOM 747 C C . LYS A 1 95 ? 5.771 -2.318 -21.217 1.00 97.88 95 LYS A C 1
ATOM 749 O O . LYS A 1 95 ? 4.866 -2.743 -20.503 1.00 97.88 95 LYS A O 1
ATOM 754 N N . GLU A 1 96 ? 6.927 -1.905 -20.704 1.00 97.50 96 GLU A N 1
ATOM 755 C CA . GLU A 1 96 ? 7.167 -1.803 -19.261 1.00 97.50 96 GLU A CA 1
ATOM 756 C C . GLU A 1 96 ? 6.321 -0.698 -18.620 1.00 97.50 96 GLU A C 1
ATOM 758 O O . GLU A 1 96 ? 5.817 -0.894 -17.512 1.00 97.50 96 GLU A O 1
ATOM 763 N N . ILE A 1 97 ? 6.110 0.416 -19.325 1.00 97.12 97 ILE A N 1
ATOM 764 C CA . ILE A 1 97 ? 5.210 1.489 -18.892 1.00 97.12 97 ILE A CA 1
ATOM 765 C C . ILE A 1 97 ? 3.771 0.972 -18.813 1.00 97.12 97 ILE A C 1
ATOM 767 O O . ILE A 1 97 ? 3.134 1.123 -17.769 1.00 97.12 97 ILE A O 1
ATOM 771 N N . ASP A 1 98 ? 3.277 0.315 -19.864 1.00 97.06 98 ASP A N 1
ATOM 772 C CA . ASP A 1 98 ? 1.917 -0.238 -19.883 1.00 97.06 98 ASP A CA 1
ATOM 773 C C . ASP A 1 98 ? 1.713 -1.241 -18.742 1.00 97.06 98 ASP A C 1
ATOM 775 O O . ASP A 1 98 ? 0.785 -1.115 -17.938 1.00 97.06 98 ASP A O 1
ATOM 779 N N . LYS A 1 99 ? 2.657 -2.177 -18.591 1.00 97.75 99 LYS A N 1
ATOM 780 C CA . LYS A 1 99 ? 2.647 -3.171 -17.515 1.00 97.75 99 LYS A CA 1
ATOM 781 C C . LYS A 1 99 ? 2.625 -2.522 -16.129 1.00 97.75 99 LYS A C 1
ATOM 783 O O . LYS A 1 99 ? 1.906 -2.989 -15.247 1.00 97.75 99 LYS A O 1
ATOM 788 N N . PHE A 1 100 ? 3.391 -1.453 -15.915 1.00 98.00 100 PHE A N 1
ATOM 789 C CA . PHE A 1 100 ? 3.401 -0.743 -14.637 1.00 98.00 100 PHE A CA 1
ATOM 790 C C . PHE A 1 100 ? 2.022 -0.171 -14.294 1.00 98.00 100 PHE A C 1
ATOM 792 O O . PHE A 1 100 ? 1.565 -0.310 -13.157 1.00 98.00 100 PHE A O 1
ATOM 799 N N . TYR A 1 101 ? 1.337 0.443 -15.262 1.00 96.81 101 TYR A N 1
ATOM 800 C CA . TYR A 1 101 ? 0.006 1.003 -15.033 1.00 96.81 101 TYR A CA 1
ATOM 801 C C . TYR A 1 101 ? -1.057 -0.076 -14.826 1.00 96.81 101 TYR A C 1
ATOM 803 O O . TYR A 1 101 ? -1.908 0.081 -13.947 1.00 96.81 101 TYR A O 1
ATOM 811 N N . GLU A 1 102 ? -0.991 -1.181 -15.565 1.00 97.38 102 GLU A N 1
ATOM 812 C CA . GLU A 1 102 ? -1.858 -2.341 -15.346 1.00 97.38 102 GLU A CA 1
ATOM 813 C C . GLU A 1 102 ? -1.689 -2.904 -13.928 1.00 97.38 102 GLU A C 1
ATOM 815 O O . GLU A 1 102 ? -2.666 -3.036 -13.186 1.00 97.38 102 GLU A O 1
ATOM 820 N N . GLU A 1 103 ? -0.449 -3.170 -13.506 1.00 97.00 103 GLU A N 1
ATOM 821 C CA . GLU A 1 103 ? -0.145 -3.689 -12.169 1.00 97.00 103 GLU A CA 1
ATOM 822 C C . GLU A 1 103 ? -0.540 -2.701 -11.064 1.00 97.00 103 GLU A C 1
ATOM 824 O O . GLU A 1 103 ? -1.087 -3.102 -10.030 1.00 97.00 103 GLU A O 1
ATOM 829 N N . TYR A 1 104 ? -0.299 -1.404 -11.271 1.00 96.69 104 TYR A N 1
ATOM 830 C CA . TYR A 1 104 ? -0.683 -0.356 -10.330 1.00 96.69 104 TYR A CA 1
ATOM 831 C C . TYR A 1 104 ? -2.201 -0.288 -10.155 1.00 96.69 104 TYR A C 1
ATOM 833 O O . TYR A 1 104 ? -2.690 -0.285 -9.021 1.00 96.69 104 TYR A O 1
ATOM 841 N N . ASN A 1 105 ? -2.948 -0.267 -11.260 1.00 96.69 105 ASN A N 1
ATOM 842 C CA . ASN A 1 105 ? -4.405 -0.212 -11.232 1.00 96.69 105 ASN A CA 1
ATOM 843 C C . ASN A 1 105 ? -4.983 -1.474 -10.589 1.00 96.69 105 ASN A C 1
ATOM 845 O O . ASN A 1 105 ? -5.782 -1.359 -9.660 1.00 96.69 105 ASN A O 1
ATOM 849 N N . ALA A 1 106 ? -4.496 -2.660 -10.963 1.00 97.19 106 ALA A N 1
ATOM 850 C CA . ALA A 1 106 ? -4.911 -3.918 -10.349 1.00 97.19 106 ALA A CA 1
ATOM 851 C C . ALA A 1 106 ? -4.634 -3.941 -8.835 1.00 97.19 106 ALA A C 1
ATOM 853 O O . ALA A 1 106 ? -5.480 -4.356 -8.038 1.00 97.19 106 ALA A O 1
ATOM 854 N N . LYS A 1 107 ? -3.466 -3.447 -8.400 1.00 97.25 107 LYS A N 1
ATOM 855 C CA . LYS A 1 107 ? -3.129 -3.341 -6.974 1.00 97.25 107 LYS A CA 1
ATOM 856 C C . LYS A 1 107 ? -4.044 -2.357 -6.250 1.00 97.25 107 LYS A C 1
ATOM 858 O O . LYS A 1 107 ? -4.517 -2.667 -5.157 1.00 97.25 107 LYS A O 1
ATOM 863 N N . LYS A 1 108 ? -4.299 -1.189 -6.841 1.00 97.75 108 LYS A N 1
ATOM 864 C CA . LYS A 1 108 ? -5.198 -0.169 -6.292 1.00 97.75 108 LYS A CA 1
ATOM 865 C C . LYS A 1 108 ? -6.612 -0.720 -6.134 1.00 97.75 108 LYS A C 1
ATOM 867 O O . LYS A 1 108 ? -7.190 -0.601 -5.058 1.00 97.75 108 LYS A O 1
ATOM 872 N N . GLU A 1 109 ? -7.149 -1.354 -7.169 1.00 97.12 109 GLU A N 1
ATOM 873 C CA . GLU A 1 109 ? -8.478 -1.968 -7.144 1.00 97.12 109 GLU A CA 1
ATOM 874 C C . GLU A 1 109 ? -8.572 -3.071 -6.094 1.00 97.12 109 GLU A C 1
ATOM 876 O O . GLU A 1 109 ? -9.531 -3.096 -5.322 1.00 97.12 109 GLU A O 1
ATOM 881 N N . ARG A 1 110 ? -7.547 -3.927 -5.991 1.00 97.69 110 ARG A N 1
ATOM 882 C CA . ARG A 1 110 ? -7.484 -4.964 -4.957 1.00 97.69 110 ARG A CA 1
ATOM 883 C C . ARG A 1 110 ? -7.552 -4.370 -3.554 1.00 97.69 110 ARG A C 1
ATOM 885 O O . ARG A 1 110 ? -8.345 -4.848 -2.753 1.00 97.69 110 ARG A O 1
ATOM 892 N N . VAL A 1 111 ? -6.762 -3.332 -3.275 1.00 97.44 111 VAL A N 1
ATOM 893 C CA . VAL A 1 111 ? -6.748 -2.660 -1.964 1.00 97.44 111 VAL A CA 1
ATOM 894 C C . VAL A 1 111 ? -8.088 -1.985 -1.676 1.00 97.44 111 VAL A C 1
ATOM 896 O O . VAL A 1 111 ? -8.601 -2.085 -0.568 1.00 97.44 111 VAL A O 1
ATOM 899 N N . ILE A 1 112 ? -8.692 -1.321 -2.665 1.00 97.12 112 ILE A N 1
ATOM 900 C CA . ILE A 1 112 ? -10.017 -0.707 -2.500 1.00 97.12 112 ILE A CA 1
ATOM 901 C C . ILE A 1 112 ? -11.066 -1.774 -2.182 1.00 97.12 112 ILE A C 1
ATOM 903 O O . ILE A 1 112 ? -11.892 -1.568 -1.296 1.00 97.12 112 ILE A O 1
ATOM 907 N N . ARG A 1 113 ? -11.045 -2.900 -2.898 1.00 97.56 113 ARG A N 1
ATOM 908 C CA . ARG A 1 113 ? -11.965 -4.013 -2.665 1.00 97.56 113 ARG A CA 1
ATOM 909 C C . ARG A 1 113 ? -11.778 -4.604 -1.269 1.00 97.56 113 ARG A C 1
ATOM 911 O O . ARG A 1 113 ? -12.756 -4.710 -0.545 1.00 97.56 113 ARG A O 1
ATOM 918 N N . GLU A 1 114 ? -10.545 -4.911 -0.881 1.00 97.38 114 GLU A N 1
ATOM 919 C CA . GLU A 1 114 ? -10.222 -5.451 0.444 1.00 97.38 114 GLU A CA 1
ATOM 920 C C . GLU A 1 114 ? -10.659 -4.497 1.564 1.00 97.38 114 GLU A C 1
ATOM 922 O O . GLU A 1 114 ? -11.285 -4.919 2.529 1.00 97.38 114 GLU A O 1
ATOM 927 N N . ASN A 1 115 ? -10.430 -3.190 1.411 1.00 97.31 115 ASN A N 1
ATOM 928 C CA . ASN A 1 115 ? -10.898 -2.200 2.382 1.00 97.31 115 ASN A CA 1
ATOM 929 C C . ASN A 1 115 ? -12.427 -2.167 2.488 1.00 97.31 115 ASN A C 1
ATOM 931 O O . ASN A 1 115 ? -12.951 -2.080 3.595 1.00 97.31 115 ASN A O 1
ATOM 935 N N . LYS A 1 116 ? -13.143 -2.258 1.360 1.00 97.31 116 LYS A N 1
ATOM 936 C CA . LYS A 1 116 ? -14.613 -2.321 1.351 1.00 97.31 116 LYS A CA 1
ATOM 937 C C . LYS A 1 116 ? -15.134 -3.599 2.002 1.00 97.31 116 LYS A C 1
ATOM 939 O O . LYS A 1 116 ? -16.105 -3.545 2.748 1.00 97.31 116 LYS A O 1
ATOM 944 N N . GLU A 1 117 ? -14.504 -4.737 1.723 1.00 97.25 117 GLU A N 1
ATOM 945 C CA . GLU A 1 117 ? -14.846 -6.025 2.333 1.00 97.25 117 GLU A CA 1
ATOM 946 C C . 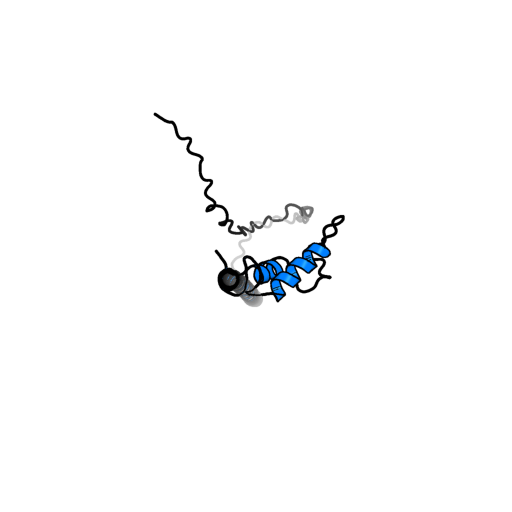GLU A 1 117 ? -14.594 -5.995 3.846 1.00 97.25 117 GLU A C 1
ATOM 948 O O . GLU A 1 117 ? -15.473 -6.376 4.615 1.00 97.25 117 GLU A O 1
ATOM 953 N N . ASN A 1 118 ? -13.453 -5.456 4.281 1.00 96.31 118 ASN A N 1
ATOM 954 C CA . ASN A 1 118 ? -13.116 -5.296 5.694 1.00 96.31 118 ASN A CA 1
ATOM 955 C C . ASN A 1 118 ? -14.068 -4.331 6.410 1.00 96.31 118 ASN A C 1
ATOM 957 O O . ASN A 1 118 ? -14.484 -4.606 7.531 1.00 96.31 118 ASN A O 1
ATOM 961 N N . GLU A 1 119 ? -14.444 -3.219 5.774 1.00 95.50 119 GLU A N 1
ATOM 962 C CA . GLU A 1 119 ? -15.430 -2.283 6.318 1.00 95.50 119 GLU A CA 1
ATOM 963 C C . GLU A 1 119 ? -16.805 -2.947 6.450 1.00 95.50 119 GLU A C 1
ATOM 965 O O . GLU A 1 119 ? -17.426 -2.871 7.510 1.00 95.50 119 GLU A O 1
ATOM 970 N N . ALA A 1 120 ? -17.262 -3.655 5.415 1.00 95.88 120 ALA A N 1
ATOM 971 C CA . ALA A 1 120 ? -18.528 -4.380 5.454 1.00 95.88 120 ALA A CA 1
ATOM 972 C C . ALA A 1 120 ? -18.527 -5.470 6.538 1.00 95.88 120 ALA A C 1
ATOM 974 O O . ALA A 1 120 ? -19.489 -5.579 7.298 1.00 95.88 120 ALA A O 1
ATOM 975 N N . ALA A 1 121 ? -17.438 -6.236 6.655 1.00 95.69 121 ALA A N 1
ATOM 976 C CA . ALA A 1 121 ? -17.268 -7.246 7.694 1.00 95.69 121 ALA A CA 1
ATOM 977 C C . ALA A 1 121 ? -17.243 -6.621 9.096 1.00 95.69 121 ALA A C 1
ATOM 979 O O . ALA A 1 121 ? -17.887 -7.132 10.010 1.00 95.69 121 ALA A O 1
ATOM 980 N N . TYR A 1 122 ? -16.564 -5.485 9.264 1.00 93.56 122 TYR A N 1
ATOM 981 C CA . TYR A 1 122 ? -16.531 -4.755 10.526 1.00 93.56 122 TYR A CA 1
ATOM 982 C C . TYR A 1 122 ? -17.925 -4.253 10.923 1.00 93.56 122 TYR A C 1
ATOM 984 O O . TYR A 1 122 ? -18.371 -4.511 12.040 1.00 93.56 122 TYR A O 1
ATOM 992 N N . LEU A 1 123 ? -18.660 -3.620 10.003 1.00 92.31 123 LEU A N 1
ATOM 993 C CA . LEU A 1 123 ? -20.028 -3.150 10.248 1.00 92.31 123 LEU A CA 1
ATOM 994 C C . LEU A 1 123 ? -20.992 -4.302 10.560 1.00 92.31 123 LEU A C 1
ATOM 996 O O . LEU A 1 123 ? -21.833 -4.176 11.455 1.00 92.31 123 LEU A O 1
ATOM 1000 N N . ALA A 1 124 ? -20.851 -5.431 9.862 1.00 92.44 124 ALA A N 1
ATOM 1001 C CA . ALA A 1 124 ? -21.609 -6.641 10.153 1.00 92.44 124 ALA A CA 1
ATOM 1002 C C . ALA A 1 124 ? -21.290 -7.168 11.559 1.00 92.44 124 ALA A C 1
ATOM 1004 O O . ALA A 1 124 ? -22.213 -7.397 12.333 1.00 92.44 124 ALA A O 1
ATOM 1005 N N . SER A 1 125 ? -20.007 -7.267 11.927 1.00 89.31 125 SER A N 1
ATOM 1006 C CA . SER A 1 125 ? -19.587 -7.716 13.262 1.00 89.31 125 SER A CA 1
ATOM 1007 C C . SER A 1 125 ? -20.091 -6.794 14.374 1.00 89.31 125 SER A C 1
ATOM 1009 O O . SER A 1 125 ? -20.497 -7.267 15.432 1.00 89.31 125 SER A O 1
ATOM 1011 N N . LEU A 1 126 ? -20.140 -5.482 14.123 1.00 86.75 126 LEU A N 1
ATOM 1012 C CA . LEU A 1 126 ? -20.639 -4.504 15.082 1.00 86.75 126 LEU A CA 1
ATOM 1013 C C . LEU A 1 126 ? -22.156 -4.630 15.255 1.00 86.75 126 LEU A C 1
ATOM 1015 O O . LEU A 1 126 ? -22.652 -4.598 16.377 1.00 86.75 126 LEU A O 1
ATOM 1019 N N . THR A 1 127 ? -22.889 -4.820 14.155 1.00 87.44 127 THR A N 1
ATOM 1020 C CA . THR A 1 127 ? -24.344 -5.038 14.178 1.00 87.44 127 THR A CA 1
ATOM 1021 C C . THR A 1 127 ? -24.692 -6.348 14.882 1.00 87.44 127 THR A C 1
ATOM 1023 O O . THR A 1 127 ? -25.565 -6.369 15.750 1.00 87.44 127 THR A O 1
ATOM 1026 N N . ASP A 1 128 ? -23.971 -7.423 14.564 1.00 87.00 128 ASP A N 1
ATOM 1027 C CA . ASP A 1 128 ? -24.140 -8.724 15.204 1.00 87.00 128 ASP A CA 1
ATOM 1028 C C . ASP A 1 128 ? -23.831 -8.641 16.703 1.00 87.00 128 ASP A C 1
ATOM 1030 O O . ASP A 1 128 ? -24.654 -9.059 17.514 1.00 87.00 128 ASP A O 1
ATOM 1034 N N . SER A 1 129 ? -22.735 -7.979 17.091 1.00 82.50 129 SER A N 1
ATOM 1035 C CA . SER A 1 129 ? -22.377 -7.742 18.499 1.00 82.50 129 SER A CA 1
ATOM 1036 C C . SER A 1 129 ? -23.426 -6.917 19.248 1.00 82.50 129 SER A C 1
ATOM 1038 O O . SER A 1 129 ? -23.640 -7.130 20.437 1.00 82.50 129 SER A O 1
ATOM 1040 N N . LEU A 1 130 ? -24.096 -5.965 18.588 1.00 79.88 130 LEU A N 1
ATOM 1041 C CA . LEU A 1 130 ? -25.186 -5.199 19.204 1.00 79.88 130 LEU A CA 1
ATOM 1042 C C . LEU A 1 130 ? -26.436 -6.055 19.429 1.00 79.88 130 LEU A C 1
ATOM 1044 O O . LEU A 1 130 ? -27.114 -5.879 20.443 1.00 79.88 130 LEU A O 1
ATOM 1048 N N . SER A 1 131 ? -26.732 -6.965 18.500 1.00 79.25 131 SER A N 1
ATOM 1049 C CA . SER A 1 131 ? -27.917 -7.828 18.552 1.00 79.25 131 SER A CA 1
ATOM 1050 C C . SER A 1 131 ? -27.733 -9.084 19.412 1.00 79.25 131 SER A C 1
ATOM 1052 O O . SER A 1 131 ? -28.713 -9.622 19.929 1.00 79.25 131 SER A O 1
ATOM 1054 N N . SER A 1 132 ? -26.492 -9.541 19.590 1.00 75.06 132 SER A N 1
ATOM 1055 C CA . SER A 1 132 ? -26.159 -10.790 20.266 1.00 75.06 132 SER A CA 1
ATOM 1056 C C . SER A 1 132 ? -25.606 -10.548 21.678 1.00 75.06 132 SER A C 1
ATOM 1058 O O . SER A 1 132 ? -24.856 -9.610 21.953 1.00 75.06 132 SER A O 1
ATOM 1060 N N . GLY A 1 133 ? -26.019 -11.398 22.621 1.00 80.62 133 GLY A N 1
ATOM 1061 C CA . GLY A 1 133 ? -25.561 -11.357 24.011 1.00 80.62 133 GLY A CA 1
ATOM 1062 C C . GLY A 1 133 ? -26.099 -10.197 24.862 1.00 80.62 133 GLY A C 1
ATOM 1063 O O . GLY A 1 133 ? -26.859 -9.325 24.431 1.00 80.62 133 GLY A O 1
ATOM 1064 N N . THR A 1 134 ? -25.706 -10.209 26.135 1.00 87.69 134 THR A N 1
ATOM 1065 C CA . THR A 1 134 ? -26.137 -9.210 27.121 1.00 87.69 134 THR A CA 1
ATOM 1066 C C . THR A 1 134 ? -25.300 -7.938 27.022 1.00 87.69 134 THR A C 1
ATOM 1068 O O . THR A 1 134 ? -24.134 -7.976 26.624 1.00 87.69 134 THR A O 1
ATOM 1071 N N . THR A 1 135 ? -25.853 -6.801 27.457 1.00 88.50 135 THR A N 1
ATOM 1072 C CA . THR A 1 135 ? -25.130 -5.514 27.514 1.00 88.50 135 THR A CA 1
ATOM 1073 C C . THR A 1 135 ? -23.765 -5.642 28.208 1.00 88.50 135 THR A C 1
ATOM 1075 O O . THR A 1 135 ? -22.777 -5.060 27.768 1.00 88.50 135 THR A O 1
ATOM 1078 N N . TRP A 1 136 ? -23.683 -6.457 29.265 1.00 90.12 136 TRP A N 1
ATOM 1079 C CA . TRP A 1 136 ? -22.450 -6.689 30.018 1.00 90.12 136 TRP A CA 1
ATOM 1080 C C . TRP A 1 136 ? -21.412 -7.526 29.263 1.00 90.12 136 TRP A C 1
ATOM 1082 O O . TRP A 1 136 ? -20.221 -7.269 29.425 1.00 90.12 136 TRP A O 1
ATOM 1092 N N . ALA A 1 137 ? -21.829 -8.484 28.427 1.00 88.50 137 ALA A N 1
ATOM 1093 C CA . ALA A 1 137 ? -20.909 -9.216 27.555 1.00 88.50 137 ALA A CA 1
ATOM 1094 C C . ALA A 1 137 ? -20.237 -8.265 26.554 1.00 88.50 137 ALA A C 1
ATOM 1096 O O . ALA A 1 137 ? -19.011 -8.221 26.498 1.00 88.50 137 ALA A O 1
ATOM 1097 N N . ARG A 1 138 ? -21.023 -7.396 25.901 1.00 88.69 138 ARG A N 1
ATOM 1098 C CA . ARG A 1 138 ? -20.505 -6.383 24.965 1.00 88.69 138 ARG A CA 1
ATOM 1099 C C . ARG A 1 138 ? -19.530 -5.409 25.622 1.00 88.69 138 ARG A C 1
ATOM 1101 O O . ARG A 1 138 ? -18.507 -5.077 25.036 1.00 88.69 138 ARG A O 1
ATOM 1108 N N . ILE A 1 139 ? -19.831 -4.942 26.838 1.00 88.50 139 ILE A N 1
ATOM 1109 C CA . ILE A 1 139 ? -18.928 -4.050 27.587 1.00 88.50 139 ILE A CA 1
ATOM 1110 C C . ILE A 1 139 ? -17.598 -4.751 27.880 1.00 88.50 139 ILE A C 1
ATOM 1112 O O . ILE A 1 139 ? -16.550 -4.121 27.775 1.00 88.50 139 ILE A O 1
ATOM 1116 N N . CYS A 1 140 ? -17.618 -6.035 28.248 1.00 89.00 140 CYS A N 1
ATOM 1117 C CA . CYS A 1 140 ? -16.384 -6.787 28.461 1.00 89.00 140 CYS A CA 1
ATOM 1118 C C . CYS A 1 140 ? -15.578 -6.943 27.169 1.00 89.00 140 CYS A C 1
ATOM 1120 O O . CYS A 1 140 ? -14.368 -6.746 27.220 1.00 89.00 140 CYS A O 1
ATOM 1122 N N . ASP A 1 141 ? -16.226 -7.234 26.043 1.00 87.75 141 ASP A N 1
ATOM 1123 C CA . ASP A 1 141 ? -15.543 -7.412 24.759 1.00 87.75 141 ASP A CA 1
ATOM 1124 C C . ASP A 1 141 ? -14.956 -6.082 24.243 1.00 87.75 141 ASP A C 1
ATOM 1126 O O . ASP A 1 141 ? -13.800 -6.041 23.849 1.00 87.75 141 ASP A O 1
ATOM 1130 N N . LEU A 1 142 ? -15.670 -4.953 24.367 1.00 87.00 142 LEU A N 1
ATOM 1131 C CA . LEU A 1 142 ? -15.157 -3.614 24.009 1.00 87.00 142 LEU A CA 1
ATOM 1132 C C . LEU A 1 142 ? -13.949 -3.159 24.842 1.00 87.00 142 LEU A C 1
ATOM 1134 O O . LEU A 1 142 ? -13.193 -2.282 24.428 1.00 87.00 142 LEU A O 1
ATOM 1138 N N . VAL A 1 143 ? -13.821 -3.691 26.056 1.00 87.19 143 VAL A N 1
ATOM 1139 C CA . VAL A 1 143 ? -12.750 -3.365 27.006 1.00 87.19 143 VAL A CA 1
ATOM 1140 C C . VAL A 1 143 ? -11.655 -4.452 26.984 1.00 87.19 143 VAL A C 1
ATOM 1142 O O . VAL A 1 143 ? -10.707 -4.401 27.777 1.00 87.19 143 VAL A O 1
ATOM 1145 N N . ASP A 1 144 ? -11.768 -5.429 26.074 1.00 84.81 144 ASP A N 1
ATOM 1146 C CA . ASP A 1 144 ? -10.884 -6.592 25.938 1.00 84.81 144 ASP A CA 1
ATOM 1147 C C . ASP A 1 144 ? -10.662 -7.303 27.289 1.00 84.81 144 ASP A C 1
ATOM 1149 O O . ASP A 1 144 ? -9.546 -7.621 27.721 1.00 84.81 144 ASP A O 1
ATOM 1153 N N . LEU A 1 145 ? -11.757 -7.476 28.033 1.00 85.38 145 LEU A N 1
ATOM 1154 C CA . LEU A 1 145 ? -11.758 -7.971 29.402 1.00 85.38 145 LEU A CA 1
ATOM 1155 C C . LEU A 1 145 ? -12.137 -9.455 29.451 1.00 85.38 145 LEU A C 1
ATOM 1157 O O . LEU A 1 145 ? -13.270 -9.830 29.762 1.00 85.38 145 LEU A O 1
ATOM 1161 N N . GLU A 1 146 ? -11.151 -10.312 29.194 1.00 77.38 146 GLU A N 1
ATOM 1162 C CA . GLU A 1 146 ? -11.302 -11.767 29.330 1.00 77.38 146 GLU A CA 1
ATOM 1163 C C . GLU A 1 146 ? -11.074 -12.266 30.766 1.00 77.38 146 GLU A C 1
ATOM 1165 O O . GLU A 1 146 ? -11.722 -13.215 31.209 1.00 77.38 146 GLU A O 1
ATOM 1170 N N . ASN A 1 147 ? -10.186 -11.614 31.527 1.00 77.75 147 ASN A N 1
ATOM 1171 C CA . ASN A 1 147 ? -9.831 -12.003 32.893 1.00 77.75 147 ASN A CA 1
ATOM 1172 C C . ASN A 1 147 ? -9.609 -10.770 33.795 1.00 77.75 147 ASN A C 1
ATOM 1174 O O . ASN A 1 147 ? -9.316 -9.674 33.323 1.00 77.75 147 ASN A O 1
ATOM 1178 N N . SER A 1 148 ? -9.715 -10.934 35.118 1.00 69.94 148 SER A N 1
ATOM 1179 C CA . SER A 1 148 ? -9.541 -9.857 36.108 1.00 69.94 148 SER A CA 1
ATOM 1180 C C . SER A 1 148 ? -8.137 -9.240 36.087 1.00 69.94 148 SER A C 1
ATOM 1182 O O . SER A 1 148 ? -7.954 -8.091 36.489 1.00 69.94 148 SER A O 1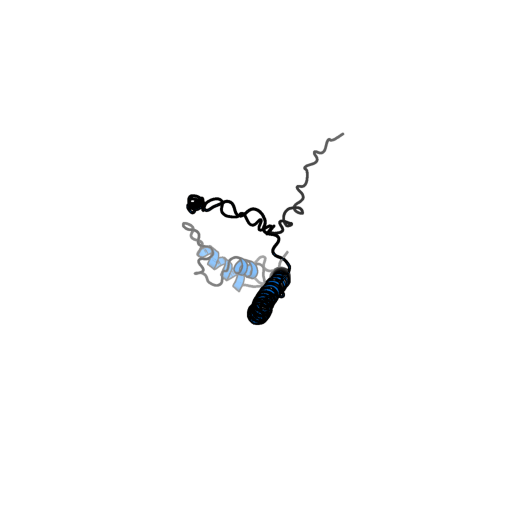
ATOM 1184 N N . GLN A 1 149 ? -7.158 -9.987 35.567 1.00 69.31 149 GLN A N 1
ATOM 1185 C CA . GLN A 1 149 ? -5.763 -9.572 35.413 1.00 69.31 149 GLN A CA 1
ATOM 1186 C C . GLN A 1 149 ? -5.486 -8.776 34.125 1.00 69.31 149 GLN A C 1
ATOM 1188 O O . GLN A 1 149 ? -4.361 -8.299 33.951 1.00 69.31 149 GLN A O 1
ATOM 1193 N N . SER A 1 150 ? -6.460 -8.618 33.217 1.00 71.75 150 SER A N 1
ATOM 1194 C CA . SER A 1 150 ? -6.241 -7.881 31.967 1.00 71.75 150 SER A CA 1
ATOM 1195 C C . SER A 1 150 ? -5.823 -6.437 32.256 1.00 71.75 150 SER A C 1
ATOM 1197 O O . SER A 1 150 ? -6.501 -5.684 32.962 1.00 71.75 150 SER A O 1
ATOM 1199 N N . LYS A 1 151 ? -4.677 -6.040 31.694 1.00 68.31 151 LYS A N 1
ATOM 1200 C CA . LYS A 1 151 ? -4.100 -4.695 31.842 1.00 68.31 151 LYS A CA 1
ATOM 1201 C C . LYS A 1 151 ? -4.608 -3.703 30.795 1.00 68.31 151 LYS A C 1
ATOM 1203 O O . LYS A 1 151 ? -4.180 -2.556 30.824 1.00 68.31 151 LYS A O 1
ATOM 1208 N N . THR A 1 152 ? -5.531 -4.097 29.917 1.00 66.69 152 THR A N 1
ATOM 1209 C CA . THR A 1 152 ? -6.094 -3.245 28.852 1.00 66.69 152 THR A CA 1
ATOM 1210 C C . THR A 1 152 ? -6.704 -1.945 29.381 1.00 66.69 152 THR A C 1
ATOM 1212 O O . THR A 1 152 ? -6.628 -0.910 28.730 1.00 66.69 152 THR A O 1
ATOM 1215 N N . VAL A 1 153 ? -7.196 -1.948 30.624 1.00 64.44 153 VAL A N 1
ATOM 1216 C CA . VAL A 1 153 ? -7.750 -0.753 31.292 1.00 64.44 153 VAL A CA 1
ATOM 1217 C C . VAL A 1 153 ? -6.747 -0.068 32.231 1.00 64.44 153 VAL A C 1
ATOM 1219 O O . VAL A 1 153 ? -7.060 0.946 32.845 1.00 64.44 153 VAL A O 1
ATOM 1222 N N . ALA A 1 154 ? -5.560 -0.637 32.448 1.00 63.50 154 ALA A N 1
ATOM 1223 C CA . ALA A 1 154 ? -4.623 -0.139 33.452 1.00 63.50 154 ALA A CA 1
ATOM 1224 C C . ALA A 1 154 ? -3.910 1.122 32.946 1.00 63.50 154 ALA A C 1
ATOM 1226 O O . ALA A 1 154 ? -2.878 1.045 32.284 1.00 63.50 154 ALA A O 1
ATOM 1227 N N . ARG A 1 155 ? -4.442 2.298 33.292 1.00 66.81 155 ARG A N 1
ATOM 1228 C CA . ARG A 1 155 ? -3.675 3.547 33.244 1.00 66.81 155 ARG A CA 1
ATOM 1229 C C . ARG A 1 155 ? -2.826 3.670 34.507 1.00 66.81 155 ARG A C 1
ATOM 1231 O O . ARG A 1 155 ? -3.258 3.293 35.598 1.00 66.81 155 ARG A O 1
ATOM 1238 N N . THR A 1 156 ? -1.610 4.182 34.356 1.00 72.25 156 THR A N 1
ATOM 1239 C CA . THR A 1 156 ? -0.661 4.376 35.456 1.00 72.25 156 THR A CA 1
ATOM 1240 C C . THR A 1 156 ? -1.293 5.265 36.532 1.00 72.25 156 THR A C 1
ATOM 1242 O O . THR A 1 156 ? -1.664 6.400 36.247 1.00 72.25 156 THR A O 1
ATOM 1245 N N . GLY A 1 157 ? -1.440 4.746 37.756 1.00 73.44 157 GLY A N 1
ATOM 1246 C CA . GLY A 1 157 ? -1.952 5.501 38.910 1.00 73.44 157 GLY A CA 1
ATOM 1247 C C . GLY A 1 157 ? -3.422 5.275 39.297 1.00 73.44 157 GLY A C 1
ATOM 1248 O O . GLY A 1 157 ? -3.848 5.839 40.299 1.00 73.44 157 GLY A O 1
ATOM 1249 N N . THR A 1 158 ? -4.193 4.443 38.583 1.00 79.25 158 THR A N 1
ATOM 1250 C CA . THR A 1 158 ? -5.581 4.099 38.971 1.00 79.25 158 THR A CA 1
ATOM 1251 C C . THR A 1 158 ? -5.765 2.597 39.184 1.00 79.25 158 THR A C 1
ATOM 1253 O O . THR A 1 158 ? -5.547 1.816 38.255 1.00 79.25 158 THR A O 1
ATOM 1256 N N . ASP A 1 159 ? -6.212 2.188 40.377 1.00 82.12 159 ASP A N 1
ATOM 1257 C CA . ASP A 1 159 ? -6.610 0.801 40.646 1.00 82.12 159 ASP A CA 1
ATOM 1258 C C . ASP A 1 159 ? -8.041 0.546 40.153 1.00 82.12 159 ASP A C 1
ATOM 1260 O O . ASP A 1 159 ? -9.014 1.101 40.663 1.00 82.12 159 ASP A O 1
ATOM 1264 N N . LEU A 1 160 ? -8.160 -0.304 39.134 1.00 85.88 160 LEU A N 1
ATOM 1265 C CA . LEU A 1 160 ? -9.429 -0.701 38.520 1.00 85.88 160 LEU A CA 1
ATOM 1266 C C . LEU A 1 160 ? -9.734 -2.187 38.743 1.00 85.88 160 LEU A C 1
ATOM 1268 O O . LEU A 1 160 ? -10.620 -2.736 38.089 1.00 85.88 160 LEU A O 1
ATOM 1272 N N . THR A 1 161 ? -9.024 -2.852 39.657 1.00 85.81 161 THR A N 1
ATOM 1273 C CA . THR A 1 161 ? -9.147 -4.299 39.893 1.00 85.81 161 THR A CA 1
ATOM 1274 C C . THR A 1 161 ? -10.569 -4.669 40.312 1.00 85.81 161 THR A C 1
ATOM 1276 O O . THR A 1 161 ? -11.219 -5.486 39.660 1.00 85.81 161 THR A O 1
ATOM 1279 N N . ARG A 1 162 ? -11.119 -3.965 41.310 1.00 86.75 162 ARG A N 1
ATOM 1280 C CA . ARG A 1 162 ? -12.501 -4.170 41.774 1.00 86.75 162 ARG A CA 1
ATOM 1281 C C . ARG A 1 162 ? -13.536 -3.889 40.680 1.00 86.75 162 ARG A C 1
ATOM 1283 O O . ARG A 1 162 ? -14.552 -4.570 40.598 1.00 86.75 162 ARG A O 1
ATOM 1290 N N . TYR A 1 163 ? -13.284 -2.895 39.827 1.00 88.38 163 TYR A N 1
ATOM 1291 C CA . TYR A 1 163 ? -14.176 -2.562 38.715 1.00 88.38 163 TYR A CA 1
ATOM 1292 C C . TYR A 1 163 ? -14.221 -3.692 37.675 1.00 88.38 163 TYR A C 1
ATOM 1294 O O . TYR A 1 163 ? -15.306 -4.126 37.287 1.00 88.38 163 TYR A O 1
ATOM 1302 N N . ARG A 1 164 ? -13.059 -4.244 37.299 1.00 89.06 164 ARG A N 1
ATOM 1303 C CA . ARG A 1 164 ? -12.961 -5.399 36.389 1.00 89.06 164 ARG A CA 1
ATOM 1304 C C . ARG A 1 164 ? -13.675 -6.632 36.945 1.00 89.06 164 ARG A C 1
ATOM 1306 O O . ARG A 1 164 ? -14.394 -7.302 36.210 1.00 89.06 164 ARG A O 1
ATOM 1313 N N . GLU A 1 165 ? -13.530 -6.914 38.239 1.00 89.56 165 GLU A N 1
ATOM 1314 C CA . GLU A 1 165 ? -14.229 -8.027 38.899 1.00 89.56 165 GLU A CA 1
ATOM 1315 C C . GLU A 1 165 ? -15.753 -7.881 38.848 1.00 89.56 165 GLU A C 1
ATOM 1317 O O . GLU A 1 165 ? -16.460 -8.852 38.565 1.00 89.56 165 GLU A O 1
ATOM 1322 N N . VAL A 1 166 ? -16.266 -6.669 39.086 1.00 92.25 166 VAL A N 1
ATOM 1323 C CA . VAL A 1 166 ? -17.704 -6.379 38.997 1.00 92.25 166 VAL A CA 1
ATOM 1324 C C . VAL A 1 166 ? -18.214 -6.601 37.572 1.00 92.25 166 VAL A C 1
ATOM 1326 O O . VAL A 1 166 ? -19.220 -7.289 37.406 1.00 92.25 166 VAL A O 1
ATOM 1329 N N . LEU A 1 167 ? -17.508 -6.107 36.549 1.00 91.19 167 LEU A N 1
ATOM 1330 C CA . LEU A 1 167 ? -17.885 -6.319 35.144 1.00 91.19 167 LEU A CA 1
ATOM 1331 C C . LEU A 1 167 ? -17.923 -7.807 34.774 1.00 91.19 167 LEU A C 1
ATOM 1333 O O . LEU A 1 167 ? -18.905 -8.282 34.205 1.00 91.19 167 LEU A O 1
ATOM 1337 N N . LEU A 1 168 ? -16.904 -8.575 35.172 1.00 91.19 168 LEU A N 1
ATOM 1338 C CA . LEU A 1 168 ? -16.858 -10.018 34.922 1.00 91.19 168 LEU A CA 1
ATOM 1339 C C . LEU A 1 168 ? -17.972 -10.773 35.657 1.00 91.19 168 LEU A C 1
ATOM 1341 O O . LEU A 1 168 ? -18.520 -11.741 35.126 1.00 91.19 168 LEU A O 1
ATOM 1345 N N . LYS A 1 169 ? -18.337 -10.345 36.870 1.00 91.94 169 LYS A N 1
ATOM 1346 C CA . LYS A 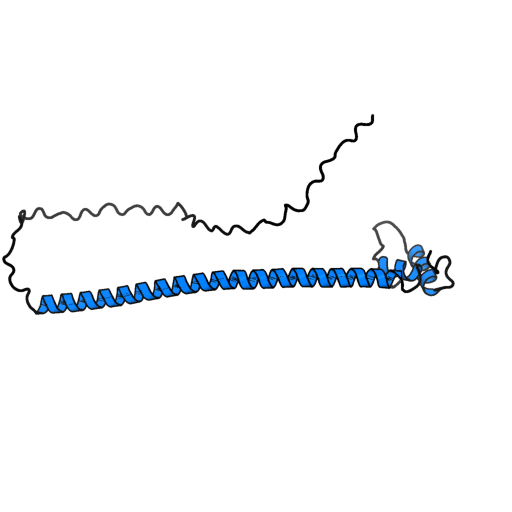1 169 ? -19.471 -10.915 37.607 1.00 91.94 169 LYS A CA 1
ATOM 1347 C C . LYS A 1 169 ? -20.794 -10.645 36.890 1.00 91.94 169 LYS A C 1
ATOM 1349 O O . LYS A 1 169 ? -21.598 -11.564 36.765 1.00 91.94 169 LYS A O 1
ATOM 1354 N N . LEU A 1 170 ? -21.002 -9.423 36.405 1.00 92.00 170 LEU A N 1
ATOM 1355 C CA . LEU A 1 170 ? -22.207 -9.039 35.666 1.00 92.00 170 LEU A CA 1
ATOM 1356 C C . LEU A 1 170 ? -22.313 -9.792 34.333 1.00 92.00 170 LEU A C 1
ATOM 1358 O O . LEU A 1 170 ? -23.379 -10.310 34.014 1.00 92.00 170 LEU A O 1
ATOM 1362 N N . ARG A 1 171 ? -21.194 -9.977 33.617 1.00 88.94 171 ARG A N 1
ATOM 1363 C CA . ARG A 1 171 ? -21.122 -10.846 32.430 1.00 88.94 171 ARG A CA 1
ATOM 1364 C C . ARG A 1 171 ? -21.558 -12.280 32.747 1.00 88.94 171 ARG A C 1
ATOM 1366 O O . ARG A 1 171 ? -22.390 -12.835 32.038 1.00 88.94 171 ARG A O 1
ATOM 1373 N N . LYS A 1 172 ? -21.042 -12.870 33.834 1.00 90.12 172 LYS A N 1
ATOM 1374 C CA . LYS A 1 172 ? -21.394 -14.239 34.269 1.00 90.12 172 LYS A CA 1
ATOM 1375 C C . LYS A 1 172 ? -22.858 -14.390 34.690 1.00 90.12 172 LYS A C 1
ATOM 1377 O O . LYS A 1 172 ? -23.411 -15.477 34.570 1.00 90.12 172 LYS A O 1
ATOM 1382 N N . GLN A 1 173 ? -23.476 -13.329 35.205 1.00 90.25 173 GLN A N 1
ATOM 1383 C CA . GLN A 1 173 ? -24.887 -13.330 35.599 1.00 90.25 173 GLN A CA 1
ATOM 1384 C C . GLN A 1 173 ? -25.849 -13.358 34.398 1.00 90.25 173 GLN A C 1
ATOM 1386 O O . GLN A 1 173 ? -27.019 -13.700 34.586 1.00 90.25 173 GLN A O 1
ATOM 1391 N N . GLY A 1 174 ? -25.365 -13.056 33.186 1.00 87.25 174 GLY A N 1
ATOM 1392 C CA . GLY A 1 174 ? -26.144 -13.152 31.952 1.00 87.25 174 GLY A CA 1
ATOM 1393 C C . GLY A 1 174 ? -27.447 -12.355 32.035 1.00 87.25 174 GLY A C 1
ATOM 1394 O O . GLY A 1 174 ? -27.452 -11.222 32.513 1.00 87.25 174 GLY A O 1
ATOM 1395 N N . ASP A 1 175 ? -28.557 -12.965 31.618 1.00 86.19 175 ASP A N 1
ATOM 1396 C CA . ASP A 1 175 ? -29.886 -12.330 31.563 1.00 86.19 175 ASP A CA 1
ATOM 1397 C C . ASP A 1 175 ? -30.442 -11.915 32.933 1.00 86.19 175 ASP A C 1
ATOM 1399 O O . ASP A 1 175 ? -31.384 -11.132 33.016 1.00 86.19 175 ASP A O 1
ATOM 1403 N N . LYS A 1 176 ? -29.873 -12.434 34.029 1.00 87.38 176 LYS A N 1
ATOM 1404 C CA . LYS A 1 176 ? -30.280 -12.064 35.394 1.00 87.38 176 LYS A CA 1
ATOM 1405 C C . LYS A 1 176 ? -29.611 -10.777 35.873 1.00 87.38 176 LYS A C 1
ATOM 1407 O O . LYS A 1 176 ? -29.964 -10.278 36.942 1.00 87.38 176 LYS A O 1
ATOM 1412 N N . ALA A 1 177 ? -28.612 -10.274 35.147 1.00 87.31 177 ALA A N 1
ATOM 1413 C CA . ALA A 1 177 ? -27.925 -9.055 35.531 1.00 87.31 177 ALA A CA 1
ATOM 1414 C C . ALA A 1 177 ? -28.837 -7.833 35.304 1.00 87.31 177 ALA A C 1
ATOM 1416 O O . ALA A 1 177 ? -29.576 -7.773 34.317 1.00 87.31 177 ALA A O 1
ATOM 1417 N N . PRO A 1 178 ? -28.791 -6.828 36.193 1.00 87.12 178 PRO A N 1
ATOM 1418 C CA . PRO A 1 178 ? -29.565 -5.606 36.008 1.00 87.12 178 PRO A CA 1
ATOM 1419 C C . PRO A 1 178 ? -29.157 -4.921 34.694 1.00 87.12 178 PRO A C 1
ATOM 1421 O O . PRO A 1 178 ? -27.966 -4.768 34.418 1.00 87.12 178 PRO A O 1
ATOM 1424 N N . GLY A 1 179 ? -30.138 -4.539 33.871 1.00 84.06 179 GLY A N 1
ATOM 1425 C CA . GLY A 1 179 ? -29.899 -3.912 32.561 1.00 84.06 179 GLY A CA 1
ATOM 1426 C C . GLY A 1 179 ? -29.313 -4.843 31.486 1.00 84.06 179 GLY A C 1
ATOM 1427 O O . GLY A 1 179 ? -28.751 -4.359 30.503 1.00 84.06 179 GLY A O 1
ATOM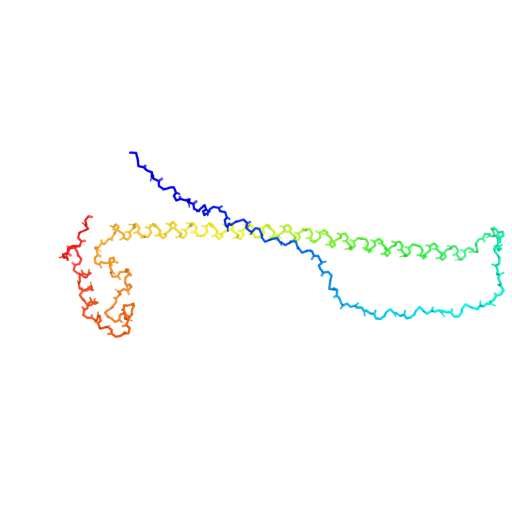 1428 N N . ALA A 1 180 ? -29.389 -6.169 31.673 1.00 82.88 180 ALA A N 1
ATOM 1429 C CA . ALA A 1 180 ? -28.905 -7.147 30.694 1.00 82.88 180 ALA A CA 1
ATOM 1430 C C . ALA A 1 180 ? -29.763 -7.213 29.424 1.00 82.88 180 ALA A C 1
ATOM 1432 O O . ALA A 1 180 ? -29.207 -7.335 28.332 1.00 82.88 180 ALA A O 1
ATOM 1433 N N . ALA A 1 181 ? -31.088 -7.111 29.574 1.00 68.62 181 ALA A N 1
ATOM 1434 C CA . ALA A 1 181 ? -32.005 -6.897 28.463 1.00 68.62 181 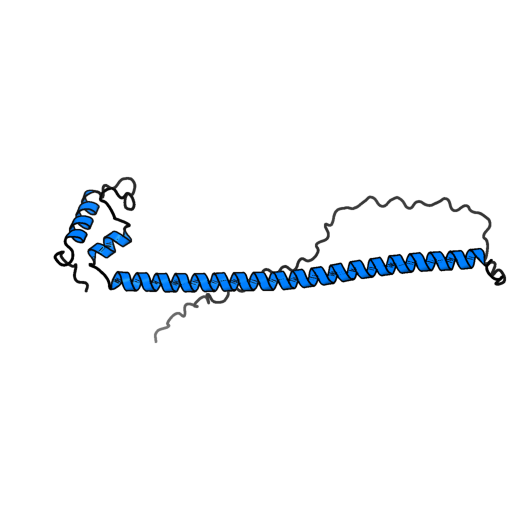ALA A CA 1
ATOM 1435 C C . ALA A 1 181 ? -31.822 -5.452 27.979 1.00 68.62 181 ALA A C 1
ATOM 1437 O O . ALA A 1 181 ? -31.939 -4.521 28.777 1.00 68.62 181 ALA A O 1
ATOM 1438 N N . GLY A 1 182 ? -31.442 -5.288 26.711 1.00 65.19 182 GLY A N 1
ATOM 1439 C CA . GLY A 1 182 ? -31.216 -3.978 26.098 1.00 65.19 182 GLY A CA 1
ATOM 1440 C C . GLY A 1 182 ? -32.441 -3.058 26.187 1.00 65.19 182 GLY A C 1
ATOM 1441 O O . GLY A 1 182 ? -33.552 -3.519 26.440 1.00 65.19 182 GLY A O 1
ATOM 1442 N N . TYR A 1 183 ? -32.209 -1.758 25.991 1.00 50.81 183 TYR A N 1
ATOM 1443 C CA . TYR A 1 183 ? -33.268 -0.786 25.701 1.00 50.81 183 TYR A CA 1
ATOM 1444 C C . TYR A 1 183 ? -33.727 -0.900 24.249 1.00 50.81 183 TYR A C 1
ATOM 1446 O O . TYR A 1 183 ? -32.857 -1.195 23.396 1.00 50.81 183 TYR A O 1
#

InterPro domains:
  IPR000996 Clathrin light chain [PF01086] (15-180)
  IPR000996 Clathrin light chain [PTHR10639] (32-173)

Radius of gyration: 41.86 Å; chains: 1; bounding box: 88×53×107 Å

Secondary structure (DSSP, 8-state):
-----------TTSSS-------------S---PPPP--------------------PPPPHHHHHHHHHHHHHHHHHHHHHHHHHHHHHHHHHHHHHHHHHHHHHHHHHHHHHHHHHHHHHHHHHHHHHHSS-HHHHHHHHTT-SSTT--TT--TT---HHHHHHHHHHHHHGGGSTT-S--

Foldseek 3Di:
DDDDDDDDDPPPPPPPPPPVPPPPPVPPPPDDPDPDPDPPPPPPPPDPPPDDPPPPPDPPDVVVVVVVVVVVVVVVVVVVVVVVVVVVVVVVVVVVVVVVVVVVVVVVVVVVVVVVVVVVVVVVVVVCLVVDFFPLVSVCVVQVQPDLPDCSVPDPPDDCSVVSVVSVVLRVCTPVRVRRPDD

Sequence (183 aa):
TETRALVPLRSRAQQFEAQPSFHATPQAPSSFQSPAPAPFQSPVPQGPNYSAFTEPEEPEPEVVRQWREHQAEKVAQRDEASRAKRAETIARAEKEIDKFYEEYNAKKERVIRENKENEAAYLASLTDSLSSGTTWARICDLVDLENSQSKTVARTGTDLTRYREVLLKLRKQGDKAPGAAGY

Organism: NCBI:txid456999